Protein 7V8P (pdb70)

CATH classification: 1.10.10.2250

Secondary structure (DSSP, 8-state):
--HHHHHHHHSTTHHHHHHHHHTT--B-TTSHHHHHHHHHTHHHHHHHHHTTTEEEEE-TTS-EEEEE-TT-SS-EEE--HHHHHHHHHHHHHHHSTTHHHHTTEEEHHHHHHHHHHHS-HHHHHTT---HHHHHHHHHHHHHHHHHTTSEEESSSSTTEEEEPGGGGGG-----TT--HHHHHHHHT--EEE--

Solvent-accessible surface area: 10863 Å² total; per-residue (Å²): 161,64,131,85,10,41,100,0,49,82,45,125,54,22,80,73,2,16,67,24,1,58,50,1,33,3,0,4,97,84,29,121,99,30,14,43,9,1,92,95,17,38,114,64,0,70,125,22,1,56,177,56,54,1,74,9,43,112,10,137,70,18,2,0,17,3,95,5,142,84,85,26,117,15,88,120,53,96,14,58,94,12,2,32,14,0,0,33,0,0,0,28,4,21,39,26,108,125,62,145,92,35,110,0,65,12,49,27,95,76,0,15,77,51,2,89,101,19,5,53,138,77,101,2,65,146,42,15,184,56,149,141,126,10,49,91,92,1,86,48,1,0,55,90,0,76,129,10,2,0,1,86,46,62,50,199,86,10,33,112,0,61,5,3,21,0,0,57,69,6,30,38,148,66,210,101,79,88,76,43,77,80,30,2,80,179,72,3,169,102,3,25,21,12,134

Foldseek 3Di:
DDDVLVVLVPDPVCVVLVVLQLQQAKAFCVNVVSLVSCVVCVVPVQVVLVVQQWGFDQDPRRITHIHHDPNGNQDEAEDDPVLLLLLLVLVLLCLDPCCVVVVQKDFLVVSLVCSVVLADPVVVCVVDPHSVVVSVVSQVSLVVCVSNHQWADPPPGRGMIGGGPVSCVSFDDDDDPDRSNVVSSVSSCVHYDHD

Organism: Shigella flexneri (NCBI:txid623)

B-factor: mean 68.37, std 19.08, range [30.14, 133.8]

InterPro domains:
  IPR007385 Prokaryotic chromosome segregation/condensation protein MukE [MF_01802] (1-225)
  IPR007385 Prokaryotic chromosome segregation/condensation protein MukE [NF003602] (1-207)
  IPR007385 Prokaryotic chromosome segregation/condensation protein MukE [PF04288] (1-223)
  IPR042037 MukE, C-terminal domain [G3DSA:1.10.10.2260] (79-186)
  IPR042038 MukE, N-terminal domain [G3DSA:1.10.10.2250] (1-73)

Sequence (195 aa):
MPVKLAQALANPLFPALDSALRSGRHIGLDELDNHAFLMDFQEYLEEFYARYNVELIRAPEGFFYLRPRSTTLIPRSVLSELDMMVGKILCYLYLSPERLANEGIFTQQELYDELLTLADEAKLLKLVNDRQKLQEKVRSSLNRLRRLGMVWFMGHDSSKFRITESVFRFGADVRAGDDPREAQRRLIREESQPD

Radius of gyration: 17.61 Å; Cα contacts (8 Å, |Δi|>4): 282; chains: 1; bounding box: 34×56×39 Å

Nearest PDB structures (foldseek):
  7v8p-assembly1_A-2  TM=1.002E+00  e=4.767E-37  Shigella flexneri
  3euh-assembly1_D  TM=9.884E-01  e=1.074E-29  Escherichia coli
  3rpu-assembly1_H  TM=9.684E-01  e=7.709E-29  Escherichia coli K-12
  3rpu-assembly2_Z-2  TM=9.636E-01  e=2.760E-28  Escherichia coli K-12
  7nz3-assembly1_E1  TM=8.747E-01  e=1.101E-24  Photorhabdus thracensis

Structure (mmCIF, N/CA/C/O backbone):
data_7V8P
#
_entry.id   7V8P
#
_cell.length_a   65.560
_cell.length_b   64.360
_cell.length_c   62.250
_cell.angle_alpha   90.000
_cell.angle_beta   116.650
_cell.angle_gamma   90.000
#
_symmetry.space_group_name_H-M   'C 1 2 1'
#
loop_
_entity.id
_entity.type
_entity.pdbx_description
1 polymer 'Chromosome partition protein MukE'
2 water water
#
loop_
_atom_site.group_PDB
_atom_site.id
_atom_site.type_symbol
_atom_site.label_atom_id
_atom_site.label_alt_id
_atom_site.label_comp_id
_atom_site.label_asym_id
_atom_site.label_entity_id
_atom_site.label_seq_id
_atom_site.pdbx_PDB_ins_code
_atom_site.Cartn_x
_atom_site.Cartn_y
_atom_site.Cartn_z
_atom_site.occupancy
_atom_site.B_iso_or_equiv
_atom_site.auth_seq_id
_atom_site.auth_comp_id
_atom_site.auth_asym_id
_atom_site.auth_atom_id
_atom_site.pdbx_PDB_model_num
ATOM 1 N N . MET A 1 1 ? -6.379 7.711 -0.054 1.00 92.71 1 MET A N 1
ATOM 2 C CA . MET A 1 1 ? -5.865 8.287 -1.291 1.00 99.00 1 MET A CA 1
ATOM 3 C C . MET A 1 1 ? -5.368 7.192 -2.236 1.00 102.83 1 MET A C 1
ATOM 4 O O . MET A 1 1 ? -4.943 6.126 -1.790 1.00 109.67 1 MET A O 1
ATOM 9 N N . PRO A 1 2 ? -5.444 7.447 -3.539 1.00 106.57 2 PRO A N 1
ATOM 10 C CA . PRO A 1 2 ? -4.987 6.457 -4.519 1.00 104.87 2 PRO A CA 1
ATOM 11 C C . PRO A 1 2 ? -3.469 6.356 -4.576 1.00 98.65 2 PRO A C 1
ATOM 12 O O . PRO A 1 2 ? -2.734 7.227 -4.109 1.00 91.86 2 PRO A O 1
ATOM 16 N N . VAL A 1 3 ? -3.010 5.263 -5.191 1.00 97.31 3 VAL A N 1
ATOM 17 C CA . VAL A 1 3 ? -1.589 4.924 -5.168 1.00 97.94 3 VAL A CA 1
ATOM 18 C C . VAL A 1 3 ? -0.772 5.917 -5.987 1.00 105.93 3 VAL A C 1
ATOM 19 O O . VAL A 1 3 ? 0.303 6.352 -5.560 1.00 102.23 3 VAL A O 1
ATOM 23 N N . LYS A 1 4 ? -1.253 6.289 -7.172 1.00 91.55 4 LYS A N 1
ATOM 24 C CA . LYS A 1 4 ? -0.468 7.168 -8.026 1.00 95.63 4 LYS A CA 1
ATOM 25 C C . LYS A 1 4 ? -0.696 8.644 -7.728 1.00 95.98 4 LYS A C 1
ATOM 26 O O . LYS A 1 4 ? 0.099 9.482 -8.173 1.00 103.29 4 LYS A O 1
ATOM 32 N N . LEU A 1 5 ? -1.752 8.990 -6.985 1.00 95.82 5 LEU A N 1
ATOM 33 C CA . LEU A 1 5 ? -1.743 10.285 -6.318 1.00 91.90 5 LEU A CA 1
ATOM 34 C C . LEU A 1 5 ? -0.587 10.360 -5.336 1.00 88.24 5 LEU A C 1
ATOM 35 O O . LEU A 1 5 ? 0.015 11.423 -5.166 1.00 84.58 5 LEU A O 1
ATOM 40 N N . ALA A 1 6 ? -0.248 9.234 -4.700 1.00 92.29 6 ALA A N 1
ATOM 41 C CA . ALA A 1 6 ? 0.928 9.196 -3.838 1.00 89.42 6 ALA A CA 1
ATOM 42 C C . ALA A 1 6 ? 2.212 9.256 -4.656 1.00 91.52 6 ALA A C 1
ATOM 43 O O . ALA A 1 6 ? 3.201 9.856 -4.220 1.00 90.67 6 ALA A O 1
ATOM 45 N N . GLN A 1 7 ? 2.220 8.647 -5.848 1.00 89.81 7 GLN A N 1
ATOM 46 C CA . GLN A 1 7 ? 3.400 8.736 -6.703 1.00 87.57 7 GLN A CA 1
ATOM 47 C C . GLN A 1 7 ? 3.637 10.164 -7.173 1.00 82.60 7 GLN A C 1
ATOM 48 O O . GLN A 1 7 ? 4.788 10.562 -7.390 1.00 90.37 7 GLN A O 1
ATOM 54 N N . ALA A 1 8 ? 2.568 10.947 -7.334 1.00 84.46 8 ALA A N 1
ATOM 55 C CA . ALA A 1 8 ? 2.727 12.349 -7.704 1.00 81.28 8 ALA A CA 1
ATOM 56 C C . ALA A 1 8 ? 3.284 13.161 -6.541 1.00 72.76 8 ALA A C 1
ATOM 57 O O . ALA A 1 8 ? 4.257 13.906 -6.702 1.00 73.68 8 ALA A O 1
ATOM 59 N N . LEU A 1 9 ? 2.679 13.028 -5.356 1.00 78.10 9 LEU A N 1
ATOM 60 C CA . LEU A 1 9 ? 3.159 13.776 -4.198 1.00 71.06 9 LEU A CA 1
ATOM 61 C C . LEU A 1 9 ? 4.571 13.361 -3.803 1.00 84.11 9 LEU A C 1
ATOM 62 O O . LEU A 1 9 ? 5.303 14.154 -3.201 1.00 78.38 9 LEU A O 1
ATOM 67 N N . ALA A 1 10 ? 4.970 12.129 -4.126 1.00 87.27 10 ALA A N 1
ATOM 68 C CA . ALA A 1 10 ? 6.323 11.674 -3.831 1.00 81.47 10 ALA A CA 1
ATOM 69 C C . ALA A 1 10 ? 7.347 12.186 -4.835 1.00 79.46 10 ALA A C 1
ATOM 70 O O . ALA A 1 10 ? 8.548 12.157 -4.542 1.00 83.80 10 ALA A O 1
ATOM 72 N N . ASN A 1 11 ? 6.902 12.653 -5.996 1.00 70.94 11 ASN A N 1
ATOM 73 C CA . ASN A 1 11 ? 7.819 13.113 -7.029 1.00 72.28 11 ASN A CA 1
ATOM 74 C C . ASN A 1 11 ? 8.580 14.343 -6.544 1.00 72.11 11 ASN A C 1
ATOM 75 O O . ASN A 1 11 ? 7.972 15.254 -5.966 1.00 89.02 11 ASN A O 1
ATOM 80 N N . PRO A 1 12 ? 9.899 14.413 -6.758 1.00 80.75 12 PRO A N 1
ATOM 81 C CA . PRO A 1 12 ? 10.655 15.608 -6.341 1.00 73.90 12 PRO A CA 1
ATOM 82 C C . PRO A 1 12 ? 10.170 16.902 -6.976 1.00 70.43 12 PRO A C 1
ATOM 83 O O . PRO A 1 12 ? 10.564 17.979 -6.511 1.00 78.24 12 PRO A O 1
ATOM 87 N N . LEU A 1 13 ? 9.335 16.835 -8.014 1.00 66.95 13 LEU A N 1
ATOM 88 C CA . LEU A 1 13 ? 8.807 18.036 -8.647 1.00 59.33 13 LEU A CA 1
ATOM 89 C C . LEU A 1 13 ? 7.630 18.637 -7.892 1.00 52.70 13 LEU A C 1
ATOM 90 O O . LEU A 1 13 ? 7.385 19.842 -8.018 1.00 53.35 13 LEU A O 1
ATOM 95 N N . PHE A 1 14 ? 6.904 17.835 -7.112 1.00 65.32 14 PHE A N 1
ATOM 96 C CA . PHE A 1 14 ? 5.617 18.287 -6.586 1.00 66.21 14 PHE A CA 1
ATOM 97 C C . PHE A 1 14 ? 5.723 19.473 -5.636 1.00 60.30 14 PHE A C 1
ATOM 98 O O . PHE A 1 14 ? 5.006 20.465 -5.857 1.00 55.38 14 PHE A O 1
ATOM 106 N N . PRO A 1 15 ? 6.551 19.455 -4.579 1.00 57.49 15 PRO A N 1
ATOM 107 C CA . PRO A 1 15 ? 6.528 20.590 -3.636 1.00 55.74 15 PRO A CA 1
ATOM 108 C C . PRO A 1 15 ? 6.789 21.934 -4.294 1.00 61.74 15 PRO A C 1
ATOM 109 O O . PRO A 1 15 ? 6.152 22.930 -3.930 1.00 53.26 15 PRO A O 1
ATOM 113 N N . ALA A 1 16 ? 7.702 21.990 -5.266 1.00 78.68 16 ALA A N 1
ATOM 114 C CA . ALA A 1 16 ? 7.931 23.239 -5.983 1.00 54.05 16 ALA A CA 1
ATOM 115 C C . ALA A 1 16 ? 6.743 23.591 -6.869 1.00 45.27 16 ALA A C 1
ATOM 116 O O . ALA A 1 16 ? 6.341 24.758 -6.946 1.00 68.86 16 ALA A O 1
ATOM 118 N N . LEU A 1 17 ? 6.166 22.595 -7.542 1.00 51.55 17 LEU A N 1
ATOM 119 C CA . LEU A 1 17 ? 5.034 22.859 -8.423 1.00 51.47 17 LEU A CA 1
ATOM 120 C C . LEU A 1 17 ? 3.757 23.101 -7.628 1.00 53.62 17 LEU A C 1
ATOM 121 O O . LEU A 1 17 ? 2.937 23.947 -8.004 1.00 66.60 17 LEU A O 1
ATOM 126 N N . ASP A 1 18 ? 3.570 22.365 -6.530 1.00 61.19 18 ASP A N 1
ATOM 127 C CA . ASP A 1 18 ? 2.394 22.577 -5.692 1.00 60.46 18 ASP A CA 1
ATOM 128 C C . ASP A 1 18 ? 2.372 23.989 -5.123 1.00 52.57 18 ASP A C 1
ATOM 129 O O . ASP A 1 18 ? 1.323 24.645 -5.107 1.00 59.31 18 ASP A O 1
ATOM 134 N N . SER A 1 19 ? 3.524 24.477 -4.657 1.00 51.58 19 SER A N 1
ATOM 135 C CA . SER A 1 19 ? 3.597 25.837 -4.136 1.00 40.77 19 SER A CA 1
ATOM 136 C C . SER A 1 19 ? 3.333 26.857 -5.236 1.00 50.37 19 SER A C 1
ATOM 137 O O . SER A 1 19 ? 2.573 27.812 -5.044 1.00 57.23 19 SER A O 1
ATOM 140 N N . ALA A 1 20 ? 3.961 26.669 -6.400 1.00 56.93 20 ALA A N 1
ATOM 141 C CA . ALA A 1 20 ? 3.733 27.575 -7.522 1.00 47.33 20 ALA A CA 1
ATOM 142 C C . ALA A 1 20 ? 2.258 27.623 -7.897 1.00 48.10 20 ALA A C 1
ATOM 143 O O . ALA A 1 20 ? 1.704 28.705 -8.126 1.00 54.79 20 ALA A O 1
ATOM 145 N N . LEU A 1 21 ? 1.604 26.460 -7.954 1.00 42.07 21 LEU A N 1
ATOM 146 C CA . LEU A 1 21 ? 0.176 26.416 -8.250 1.00 36.32 21 LEU A CA 1
ATOM 147 C C . LEU A 1 21 ? -0.626 27.198 -7.216 1.00 53.08 21 LEU A C 1
ATOM 148 O O . LEU A 1 21 ? -1.489 28.010 -7.568 1.00 51.69 21 LEU A O 1
ATOM 153 N N . ARG A 1 22 ? -0.350 26.965 -5.929 1.00 48.45 22 ARG A N 1
ATOM 154 C CA . ARG A 1 22 ? -1.128 27.609 -4.874 1.00 53.98 22 ARG A CA 1
ATOM 155 C C . ARG A 1 22 ? -0.935 29.119 -4.867 1.00 46.00 22 ARG A C 1
ATOM 156 O O . ARG A 1 22 ? -1.811 29.853 -4.396 1.00 48.59 22 ARG A O 1
ATOM 164 N N . SER A 1 23 ? 0.197 29.602 -5.375 1.00 46.49 23 SER A N 1
ATOM 165 C CA . SER A 1 23 ? 0.41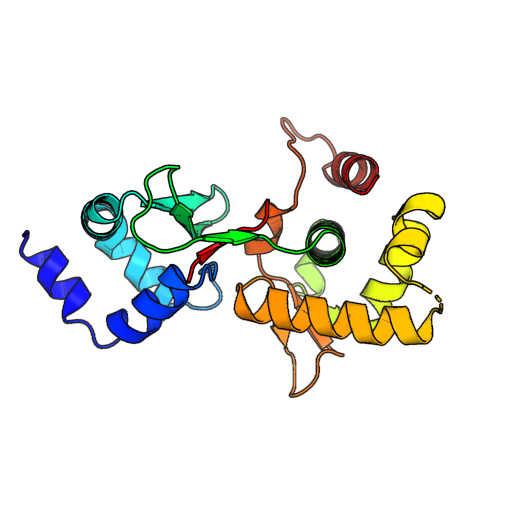8 31.035 -5.511 1.00 41.68 23 SER A CA 1
ATOM 166 C C . SER A 1 23 ? -0.276 31.622 -6.732 1.00 47.76 23 SER A C 1
ATOM 167 O O . SER A 1 23 ? -0.216 32.840 -6.932 1.00 42.46 23 SER A O 1
ATOM 170 N N . GLY A 1 24 ? -0.927 30.793 -7.549 1.00 51.99 24 GLY A N 1
ATOM 171 C CA . GLY A 1 24 ? -1.648 31.258 -8.714 1.00 46.19 24 GLY A CA 1
ATOM 172 C C . GLY A 1 24 ? -0.892 31.169 -10.021 1.00 45.26 24 GLY A C 1
ATOM 173 O O . GLY A 1 24 ? -1.419 31.612 -11.049 1.00 47.58 24 GLY A O 1
ATOM 174 N N . ARG A 1 25 ? 0.315 30.608 -10.019 1.00 43.46 25 ARG A N 1
ATOM 175 C CA . ARG A 1 25 ? 1.113 30.547 -11.235 1.00 45.56 25 ARG A CA 1
ATOM 176 C C . ARG A 1 25 ? 0.465 29.626 -12.262 1.00 52.73 25 ARG A C 1
ATOM 177 O O . ARG A 1 25 ? -0.068 28.565 -11.925 1.00 48.68 25 ARG A O 1
ATOM 185 N N . HIS A 1 26 ? 0.517 30.042 -13.524 1.00 62.32 26 HIS A N 1
ATOM 186 C CA . HIS A 1 26 ? -0.022 29.270 -14.634 1.00 52.70 26 HIS A CA 1
ATOM 187 C C . HIS A 1 26 ? 1.098 28.467 -15.281 1.00 46.82 26 HIS A C 1
ATOM 188 O O . HIS A 1 26 ? 2.119 29.032 -15.686 1.00 49.84 26 HIS A O 1
ATOM 195 N N . ILE A 1 27 ? 0.902 27.156 -15.372 1.00 46.94 27 ILE A N 1
ATOM 196 C CA . ILE A 1 27 ? 1.934 26.229 -15.823 1.00 54.77 27 ILE A CA 1
ATOM 197 C C . ILE A 1 27 ? 1.695 25.966 -17.304 1.00 54.10 27 ILE A C 1
ATOM 198 O O . ILE A 1 27 ? 0.795 25.210 -17.681 1.00 54.04 27 ILE A O 1
ATOM 203 N N . GLY A 1 28 ? 2.511 26.587 -18.151 1.00 57.18 28 GLY A N 1
ATOM 204 C CA . GLY A 1 28 ? 2.417 26.406 -19.582 1.00 51.46 28 GLY A CA 1
ATOM 205 C C . GLY A 1 28 ? 3.364 25.336 -20.089 1.00 46.51 28 GLY A C 1
ATOM 206 O O . GLY A 1 28 ? 3.959 24.569 -19.331 1.00 57.94 28 GLY A O 1
ATOM 207 N N . LEU A 1 29 ? 3.506 25.305 -21.414 1.00 57.44 29 LEU A N 1
ATOM 208 C CA . LEU A 1 29 ? 4.321 24.276 -22.048 1.00 64.01 29 LEU A CA 1
ATOM 209 C C . LEU A 1 29 ? 5.805 24.483 -21.781 1.00 53.67 29 LEU A C 1
ATOM 210 O O . LEU A 1 29 ? 6.566 23.509 -21.749 1.00 56.98 29 LEU A O 1
ATOM 215 N N . ASP A 1 30 ? 6.231 25.733 -21.572 1.00 51.67 30 ASP A N 1
ATOM 216 C CA . ASP A 1 30 ? 7.652 26.036 -21.431 1.00 59.13 30 ASP A CA 1
ATOM 217 C C . ASP A 1 30 ? 8.278 25.379 -20.205 1.00 57.21 30 ASP A C 1
ATOM 218 O O . ASP A 1 30 ? 9.504 25.225 -20.159 1.00 62.21 30 ASP A O 1
ATOM 223 N N . GLU A 1 31 ? 7.474 24.999 -19.212 1.00 52.59 31 GLU A N 1
ATOM 224 C CA . GLU A 1 31 ? 7.945 24.216 -18.068 1.00 62.64 31 GLU A CA 1
ATOM 225 C C . GLU A 1 31 ? 7.591 22.759 -18.337 1.00 63.85 31 GLU A C 1
ATOM 226 O O . GLU A 1 31 ? 6.602 22.229 -17.833 1.00 68.85 31 GLU A O 1
ATOM 232 N N . LEU A 1 32 ? 8.438 22.103 -19.133 1.00 66.33 32 LEU A N 1
ATOM 233 C CA . LEU A 1 32 ? 8.075 20.814 -19.713 1.00 70.16 32 LEU A CA 1
ATOM 234 C C . LEU A 1 32 ? 7.936 19.737 -18.640 1.00 65.64 32 LEU A C 1
ATOM 235 O O . LEU A 1 32 ? 6.946 18.995 -18.616 1.00 72.55 32 LEU A O 1
ATOM 240 N N . ASP A 1 33 ? 8.884 19.679 -17.703 1.00 70.07 33 ASP A N 1
ATOM 241 C CA . ASP A 1 33 ? 8.789 18.710 -16.615 1.00 71.26 33 ASP A CA 1
ATOM 242 C C . ASP A 1 33 ? 7.507 18.915 -15.817 1.00 65.64 33 ASP A C 1
ATOM 243 O O . ASP A 1 33 ? 6.695 17.994 -15.670 1.00 66.95 33 ASP A O 1
ATOM 248 N N . ASN A 1 34 ? 7.293 20.138 -15.330 1.00 60.02 34 ASN A N 1
ATOM 249 C CA . ASN A 1 34 ? 6.085 20.436 -14.570 1.00 65.09 34 ASN A CA 1
ATOM 250 C C . ASN A 1 34 ? 4.833 20.233 -15.414 1.00 68.35 34 ASN A C 1
ATOM 251 O O . ASN A 1 34 ? 3.814 19.740 -14.915 1.00 62.41 34 ASN A O 1
ATOM 256 N N . HIS A 1 35 ? 4.889 20.604 -16.695 1.00 70.55 35 HIS A N 1
ATOM 257 C CA . HIS A 1 35 ? 3.727 20.435 -17.562 1.00 60.98 35 HIS A CA 1
ATOM 258 C C . HIS A 1 35 ? 3.445 18.960 -17.817 1.00 65.25 35 HIS A C 1
ATOM 259 O O . HIS A 1 35 ? 2.310 18.498 -17.652 1.00 65.23 35 HIS A O 1
ATOM 266 N N . ALA A 1 36 ? 4.468 18.202 -18.219 1.00 72.10 36 ALA A N 1
ATOM 267 C CA . ALA A 1 36 ? 4.288 16.766 -18.406 1.00 77.27 36 ALA A CA 1
ATOM 268 C C . ALA A 1 36 ? 3.914 16.077 -17.101 1.00 73.19 36 ALA A C 1
ATOM 269 O O . ALA A 1 36 ? 3.217 15.055 -17.117 1.00 61.73 36 ALA A O 1
ATOM 271 N N . PHE A 1 37 ? 4.366 16.614 -15.965 1.00 69.07 37 PHE A N 1
ATOM 272 C CA . PHE A 1 37 ? 3.970 16.060 -14.675 1.00 64.27 37 PHE A CA 1
ATOM 273 C C . PHE A 1 37 ? 2.466 16.178 -14.471 1.00 62.13 37 PHE A C 1
ATOM 274 O O . PHE A 1 37 ? 1.791 15.196 -14.145 1.00 66.89 37 PHE A O 1
ATOM 282 N N . LEU A 1 38 ? 1.922 17.379 -14.674 1.00 61.19 38 LEU A N 1
ATOM 283 C CA . LEU A 1 38 ? 0.490 17.589 -14.514 1.00 71.28 38 LEU A CA 1
ATOM 284 C C . LEU A 1 38 ? -0.323 16.879 -15.588 1.00 71.20 38 LEU A C 1
ATOM 285 O O . LEU A 1 38 ? -1.526 16.664 -15.395 1.00 71.66 38 LEU A O 1
ATOM 290 N N . MET A 1 39 ? 0.301 16.518 -16.715 1.00 75.75 39 MET A N 1
ATOM 291 C CA . MET A 1 39 ? -0.416 15.798 -17.761 1.00 71.33 39 MET A CA 1
ATOM 292 C C . MET A 1 39 ? -0.689 14.355 -17.358 1.00 66.76 39 MET A C 1
ATOM 293 O O . MET A 1 39 ? -1.808 13.861 -17.526 1.00 82.14 39 MET A O 1
ATOM 298 N N . ASP A 1 40 ? 0.321 13.662 -16.826 1.00 65.65 40 ASP A N 1
ATOM 299 C CA . ASP A 1 40 ? 0.175 12.250 -16.493 1.00 74.17 40 ASP A CA 1
ATOM 300 C C . ASP A 1 40 ? -0.624 12.015 -15.218 1.00 87.72 40 ASP A C 1
ATOM 301 O O . ASP A 1 40 ? -1.150 10.912 -15.027 1.00 97.85 40 ASP A O 1
ATOM 306 N N . PHE A 1 41 ? -0.723 13.014 -14.341 1.00 87.40 41 PHE A N 1
ATOM 307 C CA . PHE A 1 41 ? -1.448 12.879 -13.083 1.00 79.20 41 PHE A CA 1
ATOM 308 C C . PHE A 1 41 ? -2.653 13.806 -12.999 1.00 78.92 41 PHE A C 1
ATOM 309 O O . PHE A 1 41 ? -3.196 13.994 -11.904 1.00 96.90 41 PHE A O 1
ATOM 317 N N . GLN A 1 42 ? -3.087 14.382 -14.125 1.00 95.45 42 GLN A N 1
ATOM 318 C CA . GLN A 1 42 ? -4.156 15.378 -14.109 1.00 86.80 42 GLN A CA 1
ATOM 319 C C . GLN A 1 42 ? -5.409 14.851 -13.425 1.00 79.98 42 GLN A C 1
ATOM 320 O O . GLN A 1 42 ? -6.072 15.579 -12.677 1.00 87.81 42 GLN A O 1
ATOM 326 N N . GLU A 1 43 ? -5.744 13.583 -13.665 1.00 71.89 43 GLU A N 1
ATOM 327 C CA . GLU A 1 43 ? -6.930 12.996 -13.053 1.00 75.02 43 GLU A CA 1
ATOM 328 C C . GLU A 1 43 ? -6.810 12.935 -11.536 1.00 76.36 43 GLU A C 1
ATOM 329 O O . GLU A 1 43 ? -7.810 13.103 -10.828 1.00 76.59 43 GLU A O 1
ATOM 335 N N . TYR A 1 44 ? -5.603 12.707 -11.021 1.00 76.04 44 TYR A N 1
ATOM 336 C CA . TYR A 1 44 ? -5.404 12.532 -9.588 1.00 76.06 44 TYR A CA 1
ATOM 337 C C . TYR A 1 44 ? -5.162 13.850 -8.865 1.00 76.75 44 TYR A C 1
ATOM 338 O O . TYR A 1 44 ? -5.599 14.017 -7.722 1.00 87.10 44 TYR A O 1
ATOM 347 N N . LEU A 1 45 ? -4.472 14.792 -9.508 1.00 67.64 45 LEU A N 1
ATOM 348 C CA . LEU A 1 45 ? -4.247 16.088 -8.879 1.00 62.01 45 LEU A CA 1
ATOM 349 C C . LEU A 1 45 ? -5.516 16.927 -8.865 1.00 62.80 45 LEU A C 1
ATOM 350 O O . LEU A 1 45 ? -5.657 17.820 -8.023 1.00 70.58 45 LEU A O 1
ATOM 355 N N . GLU A 1 46 ? -6.444 16.660 -9.785 1.00 69.34 46 GLU A N 1
ATOM 356 C CA . GLU A 1 46 ? -7.751 17.305 -9.726 1.00 70.98 46 GLU A CA 1
ATOM 357 C C . GLU A 1 46 ? -8.472 16.941 -8.437 1.00 70.04 46 GLU A C 1
ATOM 358 O O . GLU A 1 46 ? -8.973 17.815 -7.721 1.00 74.93 46 GLU A O 1
ATOM 364 N N . GLU A 1 47 ? -8.527 15.644 -8.123 1.00 80.94 47 GLU A N 1
ATOM 365 C CA . GLU A 1 47 ? -9.167 15.197 -6.890 1.00 70.75 47 GLU A CA 1
ATOM 366 C C . GLU A 1 47 ? -8.461 15.761 -5.665 1.00 77.25 47 GLU A C 1
ATOM 367 O O . GLU A 1 47 ? -9.112 16.168 -4.695 1.00 72.03 47 GLU A O 1
ATOM 373 N N . PHE A 1 48 ? -7.127 15.787 -5.692 1.00 80.23 48 PHE A N 1
ATOM 374 C CA . PHE A 1 48 ? -6.366 16.300 -4.557 1.00 76.80 48 PHE A CA 1
ATOM 375 C C . PHE A 1 48 ? -6.685 17.767 -4.302 1.00 75.64 48 PHE A C 1
ATOM 376 O O . PHE A 1 48 ? -7.052 18.150 -3.186 1.00 73.98 48 PHE A O 1
ATOM 384 N N . TYR A 1 49 ? -6.564 18.602 -5.335 1.00 78.72 49 TYR A N 1
ATOM 385 C CA . TYR A 1 49 ? -6.816 20.027 -5.172 1.00 72.29 49 TYR A CA 1
ATOM 386 C C . TYR A 1 49 ? -8.294 20.342 -4.986 1.00 77.61 49 TYR A C 1
ATOM 387 O O . TYR A 1 49 ? -8.621 21.399 -4.437 1.00 90.77 49 TYR A O 1
ATOM 396 N N . ALA A 1 50 ? -9.191 19.454 -5.424 1.00 70.31 50 ALA A N 1
ATOM 397 C CA . ALA A 1 50 ? -10.613 19.657 -5.173 1.00 76.89 50 ALA A CA 1
ATOM 398 C C . ALA A 1 50 ? -10.935 19.648 -3.687 1.00 70.51 50 ALA A C 1
ATOM 399 O O . ALA A 1 50 ? -11.971 20.190 -3.284 1.00 68.54 50 ALA A O 1
ATOM 401 N N . ARG A 1 51 ? -10.073 19.042 -2.867 1.00 62.49 51 ARG A N 1
ATOM 402 C CA . ARG A 1 51 ? -10.259 19.007 -1.423 1.00 65.77 51 ARG A CA 1
ATOM 403 C C . ARG A 1 51 ? -9.922 20.333 -0.755 1.00 74.14 51 ARG A C 1
ATOM 404 O O . ARG A 1 51 ? -10.197 20.490 0.440 1.00 79.55 51 ARG A O 1
ATOM 412 N N . TYR A 1 52 ? -9.327 21.274 -1.488 1.00 71.89 52 TYR A N 1
ATOM 413 C CA . TYR A 1 52 ? -9.123 22.641 -1.028 1.00 61.28 52 TYR A CA 1
ATOM 414 C C . TYR A 1 52 ? -10.174 23.592 -1.581 1.00 65.57 52 TYR A C 1
ATOM 415 O O . TYR A 1 52 ? -10.002 24.812 -1.489 1.00 52.12 52 TYR A O 1
ATOM 424 N N . ASN A 1 53 ? -11.247 23.056 -2.166 1.00 67.70 53 ASN A N 1
ATOM 425 C CA . ASN A 1 53 ? -12.292 23.849 -2.816 1.00 68.44 53 ASN A CA 1
ATOM 426 C C . ASN A 1 53 ? -11.721 24.761 -3.896 1.00 67.63 53 ASN A C 1
ATOM 427 O O . ASN A 1 53 ? -12.224 25.863 -4.129 1.00 73.01 53 ASN A O 1
ATOM 432 N N . VAL A 1 54 ? -10.654 24.309 -4.551 1.00 66.83 54 VAL A N 1
ATOM 433 C CA . VAL A 1 54 ? -10.134 24.943 -5.752 1.00 63.46 54 VAL A CA 1
ATOM 434 C C . VAL A 1 54 ? -10.177 23.912 -6.871 1.00 64.41 54 VAL A C 1
ATOM 435 O O . VAL A 1 54 ? -10.213 22.701 -6.634 1.00 61.88 54 VAL A O 1
ATOM 439 N N . GLU A 1 55 ? -10.188 24.406 -8.103 1.00 62.98 55 GLU A N 1
ATOM 440 C CA . GLU A 1 55 ? -10.290 23.560 -9.284 1.00 59.43 55 GLU A CA 1
ATOM 441 C C . GLU A 1 55 ? -9.003 23.667 -10.088 1.00 54.54 55 GLU A C 1
ATOM 442 O O . GLU A 1 55 ? -8.633 24.761 -10.529 1.00 53.14 55 GLU A O 1
ATOM 448 N N . LEU A 1 56 ? -8.320 22.540 -10.266 1.00 50.71 56 LEU A N 1
ATOM 449 C CA . LEU A 1 56 ? -7.198 22.483 -11.194 1.00 61.06 56 LEU A CA 1
ATOM 450 C C . LEU A 1 56 ? -7.747 22.518 -12.613 1.00 59.54 56 LEU A C 1
ATOM 451 O O . LEU A 1 56 ? -8.327 21.535 -13.086 1.00 57.57 56 LEU A O 1
ATOM 456 N N . ILE A 1 57 ? -7.580 23.650 -13.289 1.00 55.65 57 ILE A N 1
ATOM 457 C CA . ILE A 1 57 ? -8.173 23.886 -14.600 1.00 63.33 57 ILE A CA 1
ATOM 458 C C . ILE A 1 57 ? -7.079 23.821 -15.654 1.00 51.81 57 ILE A C 1
ATOM 459 O O . ILE A 1 57 ? -6.024 24.449 -15.505 1.00 51.12 57 ILE A O 1
ATOM 464 N N . ARG A 1 58 ? -7.329 23.055 -16.713 1.00 63.56 58 ARG A N 1
ATOM 465 C CA . ARG A 1 58 ? -6.490 23.044 -17.906 1.00 63.28 58 ARG A CA 1
ATOM 466 C C . ARG A 1 58 ? -7.248 23.782 -19.002 1.00 63.60 58 ARG A C 1
ATOM 467 O O . ARG A 1 58 ? -8.276 23.297 -19.488 1.00 62.02 58 ARG A O 1
ATOM 475 N N . ALA A 1 59 ? -6.750 24.955 -19.376 1.00 64.03 59 ALA A N 1
ATOM 476 C CA . ALA A 1 59 ? -7.401 25.752 -20.396 1.00 69.56 59 ALA A CA 1
ATOM 477 C C . ALA A 1 59 ? -7.270 25.078 -21.760 1.00 68.28 59 ALA A C 1
ATOM 478 O O . ALA A 1 59 ? -6.389 24.238 -21.964 1.00 68.70 59 ALA A O 1
ATOM 480 N N . PRO A 1 60 ? -8.140 25.427 -22.714 1.00 68.82 60 PRO A N 1
ATOM 481 C CA . PRO A 1 60 ? -8.060 24.804 -24.047 1.00 64.99 60 PRO A CA 1
ATOM 482 C C . PRO A 1 60 ? -6.743 25.043 -24.771 1.00 64.04 60 PRO A C 1
ATOM 483 O O . PRO A 1 60 ? -6.521 24.425 -25.820 1.0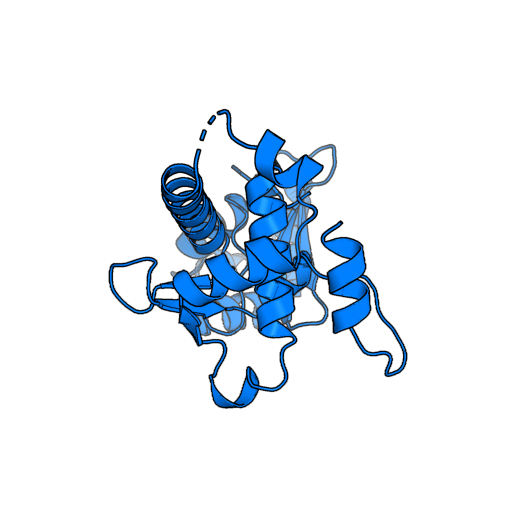0 62.28 60 PRO A O 1
ATOM 487 N N . GLU A 1 61 ? -5.870 25.909 -24.258 1.00 53.95 61 GLU A N 1
ATOM 488 C CA . GLU A 1 61 ? -4.576 26.166 -24.875 1.00 61.39 61 GLU A CA 1
ATOM 489 C C . GLU A 1 61 ? -3.434 25.436 -24.178 1.00 71.84 61 GLU A C 1
ATOM 490 O O . GLU A 1 61 ? -2.267 25.751 -24.428 1.00 69.42 61 GLU A O 1
ATOM 496 N N . GLY A 1 62 ? -3.742 24.476 -23.307 1.00 69.12 62 GLY A N 1
ATOM 497 C CA . GLY A 1 62 ? -2.761 23.561 -22.773 1.00 60.15 62 GLY A CA 1
ATOM 498 C C . GLY A 1 62 ? -2.213 23.915 -21.406 1.00 63.42 62 GLY A C 1
ATOM 499 O O . GLY A 1 62 ? -1.602 23.053 -20.763 1.00 58.92 62 GLY A O 1
ATOM 500 N N . PHE A 1 63 ? -2.409 25.145 -20.937 1.00 60.77 63 PHE A N 1
ATOM 501 C CA . PHE A 1 63 ? -1.801 25.561 -19.682 1.00 61.68 63 PHE A CA 1
ATOM 502 C C . PHE A 1 63 ? -2.713 25.260 -18.496 1.00 62.08 63 PHE A C 1
ATOM 503 O O . PHE A 1 63 ? -3.941 25.243 -18.614 1.00 67.99 63 PHE A O 1
ATOM 511 N N . PHE A 1 64 ? -2.087 25.015 -17.347 1.00 60.78 64 PHE A N 1
ATOM 512 C CA . PHE A 1 64 ? -2.763 24.660 -16.109 1.00 58.74 64 PHE A CA 1
ATOM 513 C C . PHE A 1 64 ? -2.758 25.835 -15.140 1.00 43.86 64 PHE A C 1
ATOM 514 O O . PHE A 1 64 ? -1.900 26.720 -15.205 1.00 44.94 64 PHE A O 1
ATOM 522 N N . TYR A 1 65 ? -3.722 25.819 -14.221 1.00 49.60 65 TYR A N 1
ATOM 523 C CA . TYR A 1 65 ? -3.755 26.757 -13.105 1.00 49.96 65 TYR A CA 1
ATOM 524 C C . TYR A 1 65 ? -4.810 26.295 -12.112 1.00 44.21 65 TYR A C 1
ATOM 525 O O . TYR A 1 65 ? -5.686 25.490 -12.440 1.00 52.82 65 TYR A O 1
ATOM 534 N N . LEU A 1 66 ? -4.709 26.814 -10.891 1.00 48.45 66 LEU A N 1
ATOM 535 C CA . LEU A 1 66 ? -5.732 26.611 -9.876 1.00 45.62 66 LEU A CA 1
ATOM 536 C C . LEU A 1 66 ? -6.712 27.774 -9.915 1.00 42.23 66 LEU A C 1
ATOM 537 O O . LEU A 1 66 ? -6.302 28.939 -9.874 1.00 41.96 66 LEU A O 1
ATOM 542 N N . ARG A 1 67 ? -7.997 27.461 -10.000 1.00 53.40 67 ARG A N 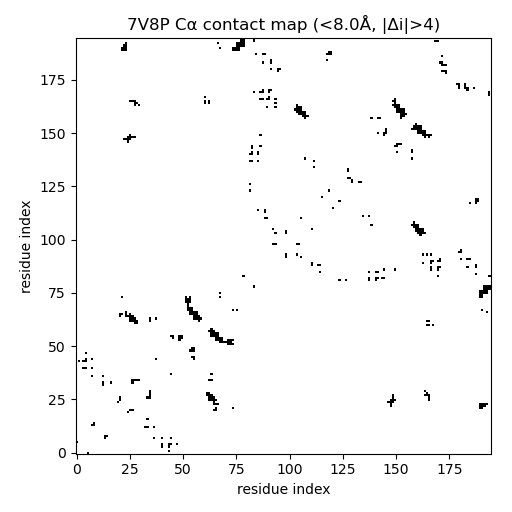1
ATOM 543 C CA . ARG A 1 67 ? -9.044 28.480 -9.937 1.00 54.21 67 ARG A CA 1
ATOM 544 C C . ARG A 1 67 ? -9.873 28.254 -8.684 1.00 56.37 67 ARG A C 1
ATOM 545 O O . ARG A 1 67 ? -10.590 27.238 -8.594 1.00 56.71 67 ARG A O 1
ATOM 553 N N . PRO A 1 68 ? -9.818 29.150 -7.703 1.00 57.73 68 PRO A N 1
ATOM 554 C CA . PRO A 1 68 ? -10.490 28.888 -6.428 1.00 50.89 68 PRO A CA 1
ATOM 555 C C . PRO A 1 68 ? -11.990 29.119 -6.508 1.00 55.81 68 PRO A C 1
ATOM 556 O O . PRO A 1 68 ? -12.463 30.093 -7.098 1.00 58.94 68 PRO A O 1
ATOM 560 N N . ARG A 1 69 ? -12.738 28.197 -5.910 1.00 57.36 69 ARG A N 1
ATOM 561 C CA . ARG A 1 69 ? -14.164 28.389 -5.711 1.00 64.75 69 ARG A CA 1
ATOM 562 C C . ARG A 1 69 ? -14.391 29.350 -4.544 1.00 67.96 69 ARG A C 1
ATOM 563 O O . ARG A 1 69 ? -13.482 29.639 -3.762 1.00 73.20 69 ARG A O 1
ATOM 571 N N . SER A 1 70 ? -15.625 29.856 -4.444 1.00 68.44 70 SER A N 1
ATOM 572 C CA . SER A 1 70 ? -15.971 30.818 -3.401 1.00 73.63 70 SER A CA 1
ATOM 573 C C . SER A 1 70 ? -15.609 30.319 -2.007 1.00 75.74 70 SER A C 1
ATOM 574 O O . SER A 1 70 ? -15.348 31.126 -1.107 1.00 79.99 70 SER A O 1
ATOM 577 N N . THR A 1 71 ? -15.586 29.001 -1.808 1.00 72.88 71 THR A N 1
ATOM 578 C CA . THR A 1 71 ? -15.283 28.401 -0.515 1.00 70.00 71 THR A CA 1
ATOM 579 C C . THR A 1 71 ? -13.861 27.858 -0.443 1.00 68.58 71 THR A C 1
ATOM 580 O O . THR A 1 71 ? -13.605 26.897 0.292 1.00 74.15 71 THR A O 1
ATOM 584 N N . THR A 1 72 ? -12.931 28.455 -1.188 1.00 72.95 72 THR A N 1
ATOM 585 C CA . THR A 1 72 ? -11.556 27.973 -1.205 1.00 61.32 72 THR A CA 1
ATOM 586 C C . THR A 1 72 ? -10.959 27.981 0.197 1.00 67.34 72 THR A C 1
ATOM 587 O O . THR A 1 72 ? -11.267 28.848 1.020 1.00 66.10 72 THR A O 1
ATOM 591 N N . LEU A 1 73 ? -10.112 26.992 0.471 1.00 68.87 73 LEU A N 1
ATOM 592 C CA . LEU A 1 73 ? -9.351 26.966 1.712 1.00 69.91 73 LEU A CA 1
ATOM 593 C C . LEU A 1 73 ? -8.010 27.672 1.580 1.00 59.51 73 LEU A C 1
ATOM 594 O O . LEU A 1 73 ? -7.366 27.947 2.598 1.00 58.22 73 LEU A O 1
ATOM 599 N N . ILE A 1 74 ? -7.583 27.968 0.357 1.00 59.32 74 ILE A N 1
ATOM 600 C CA . ILE A 1 74 ? -6.397 28.778 0.097 1.00 65.07 74 ILE A CA 1
ATOM 601 C C . ILE A 1 74 ? -6.849 30.226 -0.053 1.00 65.48 74 ILE A C 1
ATOM 602 O O . ILE A 1 74 ? -7.731 30.512 -0.876 1.00 65.56 74 ILE A O 1
ATOM 607 N N . PRO A 1 75 ? -6.295 31.161 0.716 1.00 69.33 75 PRO A N 1
ATOM 608 C CA . PRO A 1 75 ? -6.703 32.564 0.570 1.00 69.78 75 PRO A CA 1
ATOM 609 C C . PRO A 1 75 ? -6.431 33.067 -0.839 1.00 63.82 75 PRO A C 1
ATOM 610 O O . PRO A 1 75 ? -5.428 32.714 -1.463 1.00 60.46 75 PRO A O 1
ATOM 614 N N . ARG A 1 76 ? -7.346 33.886 -1.344 1.00 65.96 76 ARG A N 1
ATOM 615 C CA . ARG A 1 76 ? -7.286 34.363 -2.715 1.00 59.70 76 ARG A CA 1
ATOM 616 C C . ARG A 1 76 ? -7.033 35.864 -2.754 1.00 59.52 76 ARG A C 1
ATOM 617 O O . ARG A 1 76 ? -7.325 36.594 -1.804 1.00 51.58 76 ARG A O 1
ATOM 625 N N . SER A 1 77 ? -6.476 36.313 -3.876 1.00 70.26 77 SER A N 1
ATOM 626 C CA . SER A 1 77 ? -6.264 37.731 -4.120 1.00 65.75 77 SER A CA 1
ATOM 627 C C . SER A 1 77 ? -6.445 37.997 -5.606 1.00 67.38 77 SER A C 1
ATOM 628 O O . SER A 1 77 ? -6.573 37.074 -6.415 1.00 75.16 77 SER A O 1
ATOM 631 N N . VAL A 1 78 ? -6.452 39.279 -5.961 1.00 62.08 78 VAL A N 1
ATOM 632 C CA . VAL A 1 78 ? -6.751 39.706 -7.318 1.00 54.74 78 VAL A CA 1
ATOM 633 C C . VAL A 1 78 ? -5.583 40.524 -7.853 1.00 57.49 78 VAL A C 1
ATOM 634 O O . VAL A 1 78 ? -4.798 41.108 -7.101 1.00 59.45 78 VAL A O 1
ATOM 638 N N . LEU A 1 79 ? -5.464 40.541 -9.177 1.00 61.98 79 LEU A N 1
ATOM 639 C CA . LEU A 1 79 ? -4.552 41.459 -9.839 1.00 57.97 79 LEU A CA 1
ATOM 640 C C . LEU A 1 79 ? -5.144 42.862 -9.836 1.00 52.52 79 LEU A C 1
ATOM 641 O O . LEU A 1 79 ? -6.365 43.043 -9.829 1.00 47.16 79 LEU A O 1
ATOM 646 N N . SER A 1 80 ? -4.265 43.862 -9.840 1.00 51.67 80 SER A N 1
ATOM 647 C CA . SER A 1 80 ? -4.717 45.239 -9.956 1.00 50.40 80 SER A CA 1
ATOM 648 C C . SER A 1 80 ? -5.345 45.468 -11.330 1.00 59.65 80 SER A C 1
ATOM 649 O O . SER A 1 80 ? -5.308 44.609 -12.216 1.00 61.31 80 SER A O 1
ATOM 652 N N . GLU A 1 81 ? -5.931 46.654 -11.507 1.00 64.97 81 GLU A N 1
ATOM 653 C CA . GLU A 1 81 ? -6.530 46.972 -12.799 1.00 57.19 81 GLU A CA 1
ATOM 654 C C . GLU A 1 81 ? -5.459 47.227 -13.852 1.00 58.13 81 GLU A C 1
ATOM 655 O O . GLU A 1 81 ? -5.641 46.882 -15.026 1.00 73.32 81 GLU A O 1
ATOM 661 N N . LEU A 1 82 ? -4.334 47.827 -13.456 1.00 49.54 82 LEU A N 1
ATOM 662 C C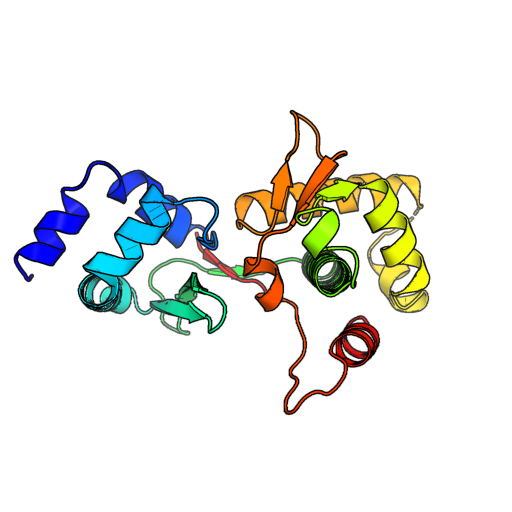A . LEU A 1 82 ? -3.238 48.019 -14.399 1.00 58.89 82 LEU A CA 1
ATOM 663 C C . LEU A 1 82 ? -2.617 46.686 -14.795 1.00 58.56 82 LEU A C 1
ATOM 664 O O . LEU A 1 82 ? -2.254 46.486 -15.960 1.00 64.07 82 LEU A O 1
ATOM 669 N N . ASP A 1 83 ? -2.492 45.760 -13.839 1.00 51.85 83 ASP A N 1
ATOM 670 C CA . ASP A 1 83 ? -1.949 44.442 -14.152 1.00 46.97 83 ASP A CA 1
ATOM 671 C C . ASP A 1 83 ? -2.864 43.679 -15.101 1.00 46.49 83 ASP A C 1
ATOM 672 O O . ASP A 1 83 ? -2.387 42.984 -16.006 1.00 61.18 83 ASP A O 1
ATOM 677 N N . MET A 1 84 ? -4.181 43.786 -14.903 1.00 47.43 84 MET A N 1
ATOM 678 C CA . MET A 1 84 ? -5.120 43.188 -15.846 1.00 48.74 84 MET A CA 1
ATOM 679 C C . MET A 1 84 ? -4.943 43.779 -17.237 1.00 65.10 84 MET A C 1
ATOM 680 O O . MET A 1 84 ? -4.952 43.052 -18.237 1.00 73.18 84 MET A O 1
ATOM 685 N N . MET A 1 85 ? -4.768 45.100 -17.316 1.00 60.59 85 MET A N 1
ATOM 686 C CA . MET A 1 85 ? -4.600 45.760 -18.606 1.00 61.90 85 MET A CA 1
ATOM 687 C C . MET A 1 85 ? -3.321 45.303 -19.297 1.00 57.51 85 MET A C 1
ATOM 688 O O . MET A 1 85 ? -3.327 44.984 -20.492 1.00 58.39 85 MET A O 1
ATOM 693 N N . VAL A 1 86 ? -2.210 45.270 -18.556 1.00 52.28 86 VAL A N 1
ATOM 694 C CA . VAL A 1 86 ? -0.937 44.857 -19.140 1.00 60.29 86 VAL A CA 1
ATOM 695 C C . VAL A 1 86 ? -1.032 43.434 -19.672 1.00 57.40 86 VAL A C 1
ATOM 696 O O . VAL A 1 86 ? -0.568 43.138 -20.780 1.00 56.75 86 VAL A O 1
ATOM 700 N N . GLY A 1 87 ? -1.647 42.534 -18.902 1.00 50.68 87 GLY A N 1
ATOM 701 C CA . GLY A 1 87 ? -1.842 41.177 -19.384 1.00 54.27 87 GLY A CA 1
ATOM 702 C C . GLY A 1 87 ? -2.718 41.119 -20.620 1.00 56.10 87 GLY A C 1
ATOM 703 O O . GLY A 1 87 ? -2.471 40.324 -21.531 1.00 49.00 87 GLY A O 1
ATOM 704 N N . LYS A 1 88 ? -3.753 41.962 -20.670 1.00 51.25 88 LYS A N 1
ATOM 705 C CA . LYS A 1 88 ? -4.617 42.009 -21.846 1.00 46.57 88 LYS A CA 1
ATOM 706 C C . LYS A 1 88 ? -3.858 42.484 -23.074 1.00 55.35 88 LYS A C 1
ATOM 707 O O . LYS A 1 88 ? -4.132 42.029 -24.190 1.00 57.59 88 LYS A O 1
ATOM 713 N N . ILE A 1 89 ? -2.904 43.394 -22.890 1.00 52.20 89 ILE A N 1
ATOM 714 C CA . ILE A 1 89 ? -2.093 43.850 -24.009 1.00 45.00 89 ILE A CA 1
ATOM 715 C C . ILE A 1 89 ? -0.990 42.847 -24.318 1.00 47.87 89 ILE A C 1
ATOM 716 O O . ILE A 1 89 ? -0.559 42.726 -25.471 1.00 62.01 89 ILE A O 1
ATOM 721 N N . LEU A 1 90 ? -0.528 42.103 -23.310 1.00 48.08 90 LEU A N 1
ATOM 722 C CA . LEU A 1 90 ? 0.400 41.010 -23.572 1.00 50.61 90 LEU A CA 1
ATOM 723 C C . LEU A 1 90 ? -0.226 39.970 -24.492 1.00 50.55 90 LEU A C 1
ATOM 724 O O . LEU A 1 90 ? 0.464 39.376 -25.330 1.00 58.58 90 LEU A O 1
ATOM 729 N N . CYS A 1 91 ? -1.539 39.757 -24.367 1.00 49.08 91 CYS A N 1
ATOM 730 C CA . CYS A 1 91 ? -2.211 38.782 -25.217 1.00 54.97 91 CYS A CA 1
ATOM 731 C C . CYS A 1 91 ? -2.471 39.360 -26.605 1.00 48.75 91 CYS A C 1
ATOM 732 O O . CYS A 1 91 ? -2.440 38.631 -27.601 1.00 47.91 91 CYS A O 1
ATOM 735 N N . TYR A 1 92 ? -2.740 40.667 -26.694 1.00 52.60 92 TYR A N 1
ATOM 736 C CA . TYR A 1 92 ? -2.796 41.326 -27.995 1.00 55.82 92 TYR A CA 1
ATOM 737 C C . TYR A 1 92 ? -1.470 41.181 -28.726 1.00 53.28 92 TYR A C 1
ATOM 738 O O . TYR A 1 92 ? -1.444 40.939 -29.937 1.00 63.24 92 TYR A O 1
ATOM 747 N N . LEU A 1 93 ? -0.357 41.333 -28.004 1.00 50.71 93 LEU A N 1
ATOM 748 C CA . LEU A 1 93 ? 0.952 41.077 -28.592 1.00 57.50 93 LEU A CA 1
ATOM 749 C C . LEU A 1 93 ? 1.108 39.612 -28.978 1.00 59.41 93 LEU A C 1
ATOM 750 O O . LEU A 1 93 ? 1.740 39.300 -29.994 1.00 66.27 93 LEU A O 1
ATOM 755 N N . TYR A 1 94 ? 0.535 38.702 -28.186 1.00 46.05 94 TYR A N 1
ATOM 756 C CA . TYR A 1 94 ? 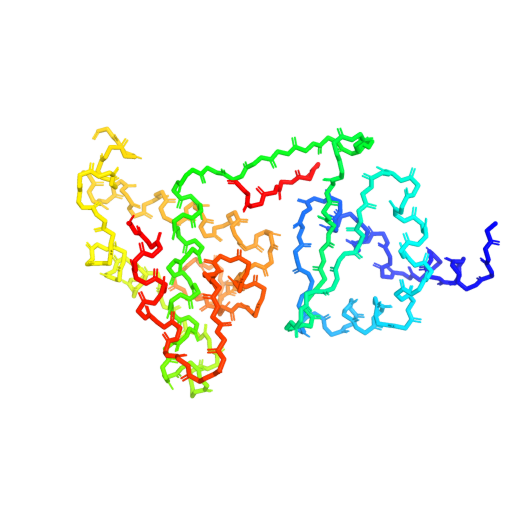0.587 37.283 -28.522 1.00 49.56 94 TYR A CA 1
ATOM 757 C C . TYR A 1 94 ? -0.246 36.969 -29.759 1.00 47.38 94 TYR A C 1
ATOM 758 O O . TYR A 1 94 ? 0.120 36.084 -30.540 1.00 49.51 94 TYR A O 1
ATOM 767 N N . LEU A 1 95 ? -1.357 37.684 -29.958 1.00 54.59 95 LEU A N 1
ATOM 768 C CA . LEU A 1 95 ? -2.209 37.471 -31.123 1.00 59.69 95 LEU A CA 1
ATOM 769 C C . LEU A 1 95 ? -1.612 38.026 -32.410 1.00 63.18 95 LEU A C 1
ATOM 770 O O . LEU A 1 95 ? -2.145 37.742 -33.488 1.00 57.55 95 LEU A O 1
ATOM 775 N N . SER A 1 96 ? -0.536 38.805 -32.325 1.00 62.97 96 SER A N 1
ATOM 776 C CA . SER A 1 96 ? 0.021 39.447 -33.505 1.00 59.01 96 SER A CA 1
ATOM 777 C C . SER A 1 96 ? 0.575 38.405 -34.477 1.00 62.17 96 SER A C 1
ATOM 778 O O . SER A 1 96 ? 1.048 37.343 -34.062 1.00 53.45 96 SER A O 1
ATOM 781 N N . PRO A 1 97 ? 0.529 38.688 -35.784 1.00 65.17 97 PRO A N 1
ATOM 782 C CA . PRO A 1 97 ? 0.968 37.683 -36.766 1.00 68.52 97 PRO A CA 1
ATOM 783 C C . PRO A 1 97 ? 2.464 37.417 -36.751 1.00 73.33 97 PRO A C 1
ATOM 784 O O . PRO A 1 97 ? 2.898 36.408 -37.320 1.00 69.02 97 PRO A O 1
ATOM 788 N N . GLU A 1 98 ? 3.265 38.282 -36.129 1.00 68.00 98 GLU A N 1
ATOM 789 C CA . GLU A 1 98 ? 4.699 38.047 -36.023 1.00 64.65 98 GLU A CA 1
ATOM 790 C C . GLU A 1 98 ? 5.065 37.102 -34.889 1.00 59.57 98 GLU A C 1
ATOM 791 O O . GLU A 1 98 ? 6.227 36.687 -34.807 1.00 57.41 98 GLU A O 1
ATOM 797 N N . ARG A 1 99 ? 4.109 36.752 -34.023 1.00 63.27 99 ARG A N 1
ATOM 798 C CA . ARG A 1 99 ? 4.444 36.048 -32.789 1.00 59.60 99 ARG A CA 1
ATOM 799 C C . ARG A 1 99 ? 5.060 34.682 -33.067 1.00 54.28 99 ARG A C 1
ATOM 800 O O . ARG A 1 99 ? 5.958 34.240 -32.340 1.00 66.58 99 ARG A O 1
ATOM 808 N N . LEU A 1 100 ? 4.586 33.992 -34.105 1.00 55.96 100 LEU A N 1
ATOM 809 C CA . LEU A 1 100 ? 5.178 32.705 -34.454 1.00 70.65 100 LEU A CA 1
ATOM 810 C C . LEU A 1 100 ? 6.643 32.863 -34.840 1.00 74.00 100 LEU A C 1
ATOM 811 O O . LEU A 1 100 ? 7.493 32.065 -34.425 1.00 83.10 100 LEU A O 1
ATOM 816 N N . ALA A 1 101 ? 6.961 33.899 -35.619 1.00 58.53 101 ALA A N 1
ATOM 817 C CA . ALA A 1 101 ? 8.336 34.098 -36.059 1.00 51.63 101 ALA A CA 1
ATOM 818 C C . ALA A 1 101 ? 9.224 34.624 -34.937 1.00 55.60 101 ALA A C 1
ATOM 819 O O . ALA A 1 101 ? 10.423 34.327 -34.912 1.00 68.17 101 ALA A O 1
ATOM 821 N N . ASN A 1 102 ? 8.668 35.401 -34.008 1.00 57.17 102 ASN A N 1
ATOM 822 C CA . ASN A 1 102 ? 9.457 35.953 -32.914 1.00 54.67 102 ASN A CA 1
ATOM 823 C C . ASN A 1 102 ? 9.435 35.085 -31.663 1.00 52.68 102 ASN A C 1
ATOM 824 O O . ASN A 1 102 ? 10.099 35.432 -30.681 1.00 52.90 102 ASN A O 1
ATOM 829 N N . GLU A 1 103 ? 8.680 33.984 -31.671 1.00 60.32 103 GLU A N 1
ATOM 830 C CA . GLU A 1 103 ? 8.600 33.055 -30.540 1.00 43.27 103 GLU A CA 1
ATOM 831 C C . GLU A 1 103 ? 8.040 33.722 -29.286 1.00 42.75 103 GLU A C 1
ATOM 832 O O . GLU A 1 103 ? 8.335 33.302 -28.163 1.00 45.97 103 GLU A O 1
ATOM 838 N N . GLY A 1 104 ? 7.223 34.758 -29.461 1.00 44.33 104 GLY A N 1
ATOM 839 C CA . GLY A 1 104 ? 6.640 35.457 -28.336 1.00 37.25 104 GLY A CA 1
ATOM 840 C C . GLY A 1 104 ? 7.554 36.445 -27.649 1.00 59.10 104 GLY A C 1
ATOM 841 O O . GLY A 1 104 ? 7.242 36.881 -26.534 1.00 44.92 104 GLY A O 1
ATOM 842 N N . ILE A 1 105 ? 8.664 36.818 -28.277 1.00 46.26 105 ILE A N 1
ATOM 843 C CA . ILE A 1 105 ? 9.638 37.719 -27.671 1.00 46.68 105 ILE A CA 1
ATOM 844 C C . ILE A 1 105 ? 9.266 39.153 -28.019 1.00 52.39 105 ILE A C 1
ATOM 845 O O . ILE A 1 105 ? 9.166 39.511 -29.198 1.00 54.61 105 ILE A O 1
ATOM 850 N N . PHE A 1 106 ? 9.056 39.973 -26.992 1.00 50.52 106 PHE A N 1
ATOM 851 C CA . PHE A 1 106 ? 8.775 41.390 -27.162 1.00 43.32 106 PHE A CA 1
ATOM 852 C C . PHE A 1 106 ? 9.596 42.173 -26.148 1.00 53.39 106 PHE A C 1
ATOM 853 O O . PHE A 1 106 ? 10.165 41.612 -25.209 1.00 49.20 106 PHE A O 1
ATOM 861 N N . THR A 1 107 ? 9.658 43.483 -26.348 1.00 56.17 107 THR A N 1
ATOM 862 C CA . THR A 1 107 ? 10.380 44.369 -25.449 1.00 45.43 107 THR A CA 1
ATOM 863 C C . THR A 1 107 ? 9.408 45.137 -24.564 1.00 50.86 107 THR A C 1
ATOM 864 O O . THR A 1 107 ? 8.236 45.324 -24.901 1.00 58.80 107 THR A O 1
ATOM 868 N N . GLN A 1 108 ? 9.914 45.578 -23.409 1.00 54.05 108 GLN A N 1
ATOM 869 C CA . GLN A 1 108 ? 9.129 46.474 -22.567 1.00 51.65 108 GLN A CA 1
ATOM 870 C C . GLN A 1 108 ? 8.772 47.751 -23.314 1.00 52.26 108 GLN A C 1
ATOM 871 O O . GLN A 1 108 ? 7.721 48.347 -23.058 1.00 67.82 108 GLN A O 1
ATOM 877 N N . GLN A 1 109 ? 9.626 48.174 -24.250 1.00 52.02 109 GLN A N 1
ATOM 878 C CA . GLN A 1 109 ? 9.322 49.348 -25.060 1.00 54.27 109 GLN A CA 1
ATOM 879 C C . GLN A 1 109 ? 8.163 49.076 -26.010 1.00 59.74 109 GLN A C 1
ATOM 880 O O . GLN A 1 109 ? 7.289 49.932 -26.190 1.00 60.04 109 GLN A O 1
ATOM 886 N N . GLU A 1 110 ? 8.142 47.892 -26.630 1.00 58.40 110 GLU A N 1
ATOM 887 C CA . GLU A 1 110 ? 7.007 47.517 -27.466 1.00 48.67 110 GLU A CA 1
ATOM 888 C C . GLU A 1 110 ? 5.713 47.484 -26.665 1.00 51.40 110 GLU A C 1
ATOM 889 O O . GLU A 1 110 ? 4.645 47.814 -27.194 1.00 53.82 110 GLU A O 1
ATOM 895 N N . LEU A 1 111 ? 5.788 47.095 -25.390 1.00 55.06 111 LEU A N 1
ATOM 896 C CA . LEU A 1 111 ? 4.589 47.059 -24.560 1.00 40.95 111 LEU A CA 1
ATOM 897 C C . LEU A 1 111 ? 4.132 48.465 -24.191 1.00 46.79 111 LEU A C 1
ATOM 898 O O . LEU A 1 111 ? 2.926 48.729 -24.126 1.00 46.10 111 LEU A O 1
ATOM 903 N N . TYR A 1 112 ? 5.076 49.381 -23.944 1.00 44.05 112 TYR A N 1
ATOM 904 C CA . TYR A 1 112 ? 4.711 50.776 -23.708 1.00 51.21 112 TYR A CA 1
ATOM 905 C C . TYR A 1 112 ? 3.922 51.334 -24.884 1.00 68.58 112 TYR A C 1
ATOM 906 O O . TYR A 1 112 ? 2.848 51.922 -24.710 1.00 78.41 112 TYR A O 1
ATOM 915 N N . ASP A 1 113 ? 4.451 51.156 -26.097 1.00 70.51 113 ASP A N 1
ATOM 916 C CA . ASP A 1 113 ? 3.877 51.802 -27.271 1.00 59.24 113 ASP A CA 1
ATOM 917 C C . ASP A 1 113 ? 2.500 51.243 -27.599 1.00 58.12 113 ASP A C 1
ATOM 918 O O . ASP A 1 113 ? 1.579 52.003 -27.921 1.00 57.92 113 ASP A O 1
ATOM 923 N N . GLU A 1 114 ? 2.336 49.920 -27.527 1.00 49.14 114 GLU A N 1
ATOM 924 C CA . GLU A 1 114 ? 1.008 49.350 -27.712 1.00 60.56 114 GLU A CA 1
ATOM 925 C C . GLU A 1 114 ? 0.063 49.782 -26.599 1.00 64.23 114 GLU A C 1
ATOM 926 O O . GLU A 1 114 ? -1.130 49.981 -26.842 1.00 73.33 114 GLU A O 1
ATOM 932 N N . LEU A 1 115 ? 0.580 49.960 -25.381 1.00 67.77 115 LEU A N 1
ATOM 933 C CA . LEU A 1 115 ? -0.282 50.319 -24.258 1.00 61.57 115 LEU A CA 1
ATOM 934 C C . LEU A 1 115 ? -0.869 51.715 -24.423 1.00 65.60 115 LEU A C 1
ATOM 935 O O . LEU A 1 115 ? -2.032 51.949 -24.074 1.00 63.45 115 LEU A O 1
ATOM 940 N N . LEU A 1 116 ? -0.089 52.657 -24.956 1.00 64.39 116 LEU A N 1
ATOM 941 C CA . LEU A 1 116 ? -0.580 54.026 -25.070 1.00 71.29 116 LEU A CA 1
ATOM 942 C C . LEU A 1 116 ? -1.587 54.166 -26.206 1.00 81.41 116 LEU A C 1
ATOM 943 O O . LEU A 1 116 ? -2.570 54.906 -26.082 1.00 79.51 116 LEU A O 1
ATOM 948 N N . THR A 1 117 ? -1.364 53.464 -27.319 1.00 80.00 117 THR A N 1
ATOM 949 C CA . THR A 1 117 ? -2.270 53.575 -28.457 1.00 73.59 117 THR A CA 1
ATOM 950 C C . THR A 1 117 ? -3.508 52.701 -28.301 1.00 77.41 117 THR A C 1
ATOM 951 O O . THR A 1 117 ? -4.587 53.076 -28.773 1.00 90.58 117 THR A O 1
ATOM 955 N N . LEU A 1 118 ? -3.383 51.547 -27.643 1.00 79.44 118 LEU A N 1
ATOM 956 C CA . LEU A 1 118 ? -4.506 50.618 -27.558 1.00 81.03 118 LEU A CA 1
ATOM 957 C C . LEU A 1 118 ? -5.463 50.954 -26.421 1.00 82.16 118 LEU A C 1
ATOM 958 O O . LEU A 1 118 ? -6.653 50.633 -26.508 1.00 65.49 118 LEU A O 1
ATOM 963 N N . ALA A 1 119 ? -4.977 51.584 -25.356 1.00 83.33 119 ALA A N 1
ATOM 964 C CA . ALA A 1 119 ? -5.774 51.804 -24.159 1.00 78.52 119 ALA A CA 1
ATOM 965 C C . ALA A 1 119 ? -6.458 53.164 -24.191 1.00 84.86 119 ALA A C 1
ATOM 966 O O . ALA A 1 119 ? -5.966 54.118 -24.800 1.00 90.20 119 ALA A O 1
ATOM 968 N N . ASP A 1 120 ? -7.604 53.240 -23.517 1.00 90.11 120 ASP A N 1
ATOM 969 C CA . ASP A 1 120 ? -8.345 54.490 -23.423 1.00 94.54 120 ASP A CA 1
ATOM 970 C C . ASP A 1 120 ? -7.556 55.505 -22.607 1.00 93.30 120 ASP A C 1
ATOM 971 O O . ASP A 1 120 ? -7.095 55.209 -21.500 1.00 89.55 120 ASP A O 1
ATOM 976 N N . GLU A 1 121 ? -7.409 56.710 -23.159 1.00 88.28 121 GLU A N 1
ATOM 977 C CA . GLU A 1 121 ? -6.576 57.729 -22.530 1.00 89.38 121 GLU A CA 1
ATOM 978 C C . GLU A 1 121 ? -7.155 58.185 -21.195 1.00 92.04 121 GLU A C 1
ATOM 979 O O . GLU A 1 121 ? -6.406 58.483 -20.257 1.00 90.42 121 GLU A O 1
ATOM 985 N N . ALA A 1 122 ? -8.485 58.242 -21.088 1.00 90.86 122 ALA A N 1
ATOM 986 C CA . ALA A 1 122 ? -9.107 58.757 -19.872 1.00 93.80 122 ALA A CA 1
ATOM 987 C C . ALA A 1 122 ? -8.900 57.814 -18.693 1.00 103.57 122 ALA A C 1
ATOM 988 O O . ALA A 1 122 ? -8.574 58.259 -17.586 1.00 108.85 122 ALA A O 1
ATOM 990 N N . LYS A 1 123 ? -9.081 56.509 -18.908 1.00 103.60 123 LYS A N 1
ATOM 991 C CA . LYS A 1 123 ? -8.984 55.551 -17.811 1.00 96.74 123 LYS A CA 1
ATOM 992 C C . LYS A 1 123 ? -7.534 55.280 -17.428 1.00 98.81 123 LYS A C 1
ATOM 993 O O . LYS A 1 123 ? -7.195 55.253 -16.240 1.00 103.97 123 LYS A O 1
ATOM 999 N N . LEU A 1 124 ? -6.666 55.074 -18.424 1.00 101.01 124 LEU A N 1
ATOM 1000 C CA . LEU A 1 124 ? -5.283 54.697 -18.146 1.00 93.69 124 LEU A CA 1
ATOM 1001 C C . LEU A 1 124 ? -4.575 55.752 -17.307 1.00 85.66 124 LEU A C 1
ATOM 1002 O O . LEU A 1 124 ? -3.830 55.420 -16.377 1.00 80.55 124 LEU A O 1
ATOM 1007 N N . LEU A 1 125 ? -4.800 57.029 -17.615 1.00 79.42 125 LEU A N 1
ATOM 1008 C CA . LEU A 1 125 ? -4.150 58.094 -16.863 1.00 92.82 125 LEU A CA 1
ATOM 1009 C C . LEU A 1 125 ? -4.693 58.214 -15.445 1.00 101.28 125 LEU A C 1
ATOM 1010 O O . LEU A 1 125 ? -4.008 58.771 -14.581 1.00 102.74 125 LEU A O 1
ATOM 1015 N N . LYS A 1 126 ? -5.898 57.703 -15.178 1.00 95.55 126 LYS A N 1
ATOM 1016 C CA . LYS A 1 126 ? -6.392 57.677 -13.807 1.00 87.79 126 LYS A CA 1
ATOM 1017 C C . LYS A 1 126 ? -5.840 56.507 -13.005 1.00 87.53 126 LYS A C 1
ATOM 1018 O O . LYS A 1 126 ? -6.210 56.349 -11.836 1.00 85.55 126 LYS A O 1
ATOM 1024 N N . LEU A 1 127 ? -4.976 55.686 -13.599 1.00 95.96 127 LEU A N 1
ATOM 1025 C CA . LEU A 1 127 ? -4.247 54.659 -12.871 1.00 91.29 127 LEU A CA 1
ATOM 1026 C C . LEU A 1 127 ? -2.890 55.153 -12.386 1.00 92.35 127 LEU A C 1
ATOM 1027 O O . LEU A 1 127 ? -2.057 54.342 -11.970 1.00 93.52 127 LEU A O 1
ATOM 1032 N N . VAL A 1 128 ? -2.646 56.462 -12.456 1.00 102.33 128 VAL A N 1
ATOM 1033 C CA . VAL A 1 128 ? -1.479 57.098 -11.853 1.00 101.33 128 VAL A CA 1
ATOM 1034 C C . VAL A 1 128 ? -1.952 58.360 -11.143 1.00 103.08 128 VAL A C 1
ATOM 1035 O O . VAL A 1 128 ? -3.159 58.605 -11.029 1.00 99.58 128 VAL A O 1
ATOM 1039 N N . ASN A 1 129 ? -1.013 59.170 -10.666 1.00 95.49 129 ASN A N 1
ATOM 1040 C CA . ASN A 1 129 ? -1.355 60.451 -10.060 1.00 107.19 129 ASN A CA 1
ATOM 1041 C C . ASN A 1 129 ? -0.498 61.570 -10.642 1.00 113.67 129 ASN A C 1
ATOM 1042 O O . ASN A 1 129 ? -0.296 61.642 -11.855 1.00 111.58 129 ASN A O 1
ATOM 1047 N N . ASP A 1 138 ? 4.681 61.731 -15.344 1.00 92.83 138 ASP A N 1
ATOM 1048 C CA . ASP A 1 138 ? 3.642 60.740 -15.596 1.00 98.83 138 ASP A CA 1
ATOM 1049 C C . ASP A 1 138 ? 4.173 59.497 -16.303 1.00 89.60 138 ASP A C 1
ATOM 1050 O O . ASP A 1 138 ? 4.180 58.406 -15.739 1.00 91.15 138 ASP A O 1
ATOM 1055 N N . ARG A 1 139 ? 4.619 59.681 -17.548 1.00 90.64 139 ARG A N 1
ATOM 1056 C CA . ARG A 1 139 ? 4.875 58.542 -18.424 1.00 90.59 139 ARG A CA 1
ATOM 1057 C C . ARG A 1 139 ? 6.085 57.727 -17.981 1.00 91.45 139 ARG A C 1
ATOM 1058 O O . ARG A 1 139 ? 6.111 56.509 -18.195 1.00 100.96 139 ARG A O 1
ATOM 1066 N N . GLN A 1 140 ? 7.096 58.362 -17.379 1.00 82.71 140 GLN A N 1
ATOM 1067 C CA . GLN A 1 140 ? 8.180 57.577 -16.803 1.00 87.84 140 GLN A CA 1
ATOM 1068 C C . GLN A 1 140 ? 7.781 56.943 -15.479 1.00 93.37 140 GLN A C 1
ATOM 1069 O O . GLN A 1 140 ? 8.384 55.940 -15.082 1.00 92.11 140 GLN A O 1
ATOM 1075 N N . LYS A 1 141 ? 6.778 57.499 -14.792 1.00 90.27 141 LYS A N 1
ATOM 1076 C CA . LYS A 1 141 ? 6.178 56.782 -13.672 1.00 80.10 141 LYS A CA 1
ATOM 1077 C C . LYS A 1 141 ? 5.375 55.586 -14.160 1.00 76.10 141 LYS A C 1
ATOM 1078 O O . LYS A 1 141 ? 5.399 54.518 -13.538 1.00 78.75 141 LYS A O 1
ATOM 1084 N N . LEU A 1 142 ? 4.670 55.745 -15.281 1.00 70.56 142 LEU A N 1
ATOM 1085 C CA . LEU A 1 142 ? 3.906 54.642 -15.849 1.00 70.31 142 LEU A CA 1
ATOM 1086 C C . LEU A 1 142 ? 4.815 53.525 -16.348 1.00 66.75 142 LEU A C 1
ATOM 1087 O O . LEU A 1 142 ? 4.416 52.353 -16.351 1.00 67.42 142 LEU A O 1
ATOM 1092 N N . GLN A 1 143 ? 6.034 53.864 -16.772 1.00 69.88 143 GLN A N 1
ATOM 1093 C CA . GLN A 1 143 ? 6.988 52.839 -17.182 1.00 60.58 143 GLN A CA 1
ATOM 1094 C C . GLN A 1 143 ? 7.382 51.956 -16.005 1.00 71.14 143 GLN A C 1
ATOM 1095 O O . GLN A 1 143 ? 7.384 50.725 -16.113 1.00 84.29 143 GLN A O 1
ATOM 1101 N N . GLU A 1 144 ? 7.717 52.569 -14.866 1.00 75.28 144 GLU A N 1
ATOM 1102 C CA . GLU A 1 144 ? 8.124 51.797 -13.698 1.00 71.94 144 GLU A CA 1
ATOM 1103 C C . GLU A 1 144 ? 6.963 51.033 -13.074 1.00 73.98 144 GLU A C 1
ATOM 1104 O O . GLU A 1 144 ? 7.199 50.082 -12.320 1.00 79.86 144 GLU A O 1
ATOM 1110 N N . LYS A 1 145 ? 5.721 51.425 -13.365 1.00 67.90 145 LYS A N 1
ATOM 1111 C CA . LYS A 1 145 ? 4.575 50.630 -12.935 1.00 54.48 145 LYS A CA 1
ATOM 1112 C C . LYS A 1 145 ? 4.326 49.468 -13.887 1.00 59.89 145 LYS A C 1
ATOM 1113 O O . LYS A 1 145 ? 3.972 48.367 -13.450 1.00 62.41 145 LYS A O 1
ATOM 1119 N N . VAL A 1 146 ? 4.500 49.701 -15.190 1.00 62.46 146 VAL A N 1
ATOM 1120 C CA . VAL A 1 146 ? 4.410 48.618 -16.164 1.00 50.97 146 VAL A CA 1
ATOM 1121 C C . VAL A 1 146 ? 5.451 47.550 -15.861 1.00 48.66 146 VAL A C 1
ATOM 1122 O O . VAL A 1 146 ? 5.158 46.348 -15.893 1.00 57.52 146 VAL A O 1
ATOM 1126 N N . ARG A 1 147 ? 6.681 47.972 -15.552 1.00 48.55 147 ARG A N 1
ATOM 1127 C CA . ARG A 1 147 ? 7.716 47.026 -15.151 1.00 49.52 147 ARG A CA 1
ATOM 1128 C C . ARG A 1 147 ? 7.309 46.253 -13.904 1.00 50.46 147 ARG A C 1
ATOM 1129 O O . ARG A 1 147 ? 7.668 45.079 -13.758 1.00 56.40 147 ARG A O 1
ATOM 1137 N N . SER A 1 148 ? 6.561 46.889 -12.999 1.00 52.26 148 SER A N 1
ATOM 1138 C CA . SER A 1 148 ? 6.103 46.199 -11.797 1.00 65.17 148 SER A CA 1
ATOM 1139 C C . SER A 1 148 ? 5.051 45.150 -12.130 1.00 56.84 148 SER A C 1
ATOM 1140 O O . SER A 1 148 ? 5.077 44.042 -11.582 1.00 51.27 148 SER A O 1
ATOM 1143 N N . SER A 1 149 ? 4.116 45.483 -13.024 1.00 54.09 149 SER A N 1
ATOM 1144 C CA . SER A 1 149 ? 3.094 44.519 -13.419 1.00 51.37 149 SER A CA 1
ATOM 1145 C C . SER A 1 149 ? 3.709 43.336 -14.154 1.00 46.48 149 SER A C 1
ATOM 1146 O O . SER A 1 149 ? 3.272 42.192 -13.982 1.00 66.29 149 SER A O 1
ATOM 1149 N N . LEU A 1 150 ? 4.730 43.591 -14.978 1.00 42.33 150 LEU A N 1
ATOM 1150 C CA . LEU A 1 150 ? 5.370 42.508 -15.717 1.00 50.32 150 LEU A CA 1
ATOM 1151 C C . LEU A 1 150 ? 6.100 41.548 -14.787 1.00 48.01 150 LEU A C 1
ATOM 1152 O O . LEU A 1 150 ? 6.149 40.343 -15.059 1.00 47.50 150 LEU A O 1
ATOM 1157 N N . ASN A 1 151 ? 6.675 42.056 -13.695 1.00 41.89 151 ASN A N 1
ATOM 1158 C CA . ASN A 1 151 ? 7.262 41.165 -12.701 1.00 47.02 151 ASN A CA 1
ATOM 1159 C C . ASN A 1 151 ? 6.185 40.341 -12.009 1.00 37.21 151 ASN A C 1
ATOM 1160 O O . ASN A 1 151 ? 6.386 39.153 -11.731 1.00 43.03 151 ASN A O 1
ATOM 1165 N N . ARG A 1 152 ? 5.031 40.952 -11.728 1.00 45.36 152 ARG A N 1
ATOM 1166 C CA . ARG A 1 152 ? 3.918 40.201 -11.159 1.00 43.24 152 ARG A CA 1
ATOM 1167 C C . ARG A 1 152 ? 3.385 39.176 -12.149 1.00 44.20 152 ARG A C 1
ATOM 1168 O O . ARG A 1 152 ? 3.070 38.042 -11.770 1.00 47.41 152 ARG A O 1
ATOM 1176 N N . LEU A 1 153 ? 3.277 39.554 -13.424 1.00 56.97 153 LEU A N 1
ATOM 1177 C CA . LEU A 1 153 ? 2.808 38.618 -14.437 1.00 42.65 153 LEU A CA 1
ATOM 1178 C C . LEU A 1 153 ? 3.845 37.550 -14.757 1.00 30.14 153 LEU A C 1
ATOM 1179 O O . LEU A 1 153 ? 3.477 36.466 -15.219 1.00 46.32 153 LEU A O 1
ATOM 1184 N N . ARG A 1 154 ? 5.129 37.827 -14.517 1.00 42.51 154 ARG A N 1
ATOM 1185 C CA . ARG A 1 154 ? 6.138 36.781 -14.644 1.00 34.27 154 ARG A CA 1
ATOM 1186 C C . ARG A 1 154 ? 5.999 35.753 -13.528 1.00 47.78 154 ARG A C 1
ATOM 1187 O O . ARG A 1 154 ? 6.113 34.545 -13.771 1.00 42.32 154 ARG A O 1
ATOM 1195 N N . ARG A 1 155 ? 5.752 36.214 -12.298 1.00 50.36 155 ARG A N 1
ATOM 1196 C CA . ARG A 1 155 ? 5.512 35.290 -11.195 1.00 46.61 155 ARG A CA 1
ATOM 1197 C C . ARG A 1 155 ? 4.303 34.405 -11.473 1.00 40.19 155 ARG A C 1
ATOM 1198 O O . ARG A 1 155 ? 4.315 33.208 -11.165 1.00 42.53 155 ARG A O 1
ATOM 1206 N N . LEU A 1 156 ? 3.253 34.976 -12.069 1.00 41.58 156 LEU A N 1
ATOM 1207 C CA . LEU A 1 156 ? 2.056 34.216 -12.408 1.00 48.67 156 LEU A CA 1
ATOM 1208 C C . LEU A 1 156 ? 2.263 33.272 -13.585 1.00 45.47 156 LEU A C 1
ATOM 1209 O O . LEU A 1 156 ? 1.359 32.486 -13.890 1.00 44.74 156 LEU A O 1
ATOM 1214 N N . GLY A 1 157 ? 3.410 33.332 -14.256 1.00 38.07 157 GLY A N 1
ATOM 1215 C CA . GLY A 1 157 ? 3.664 32.474 -15.395 1.00 43.29 157 GLY A CA 1
ATOM 1216 C C . GLY A 1 157 ? 3.172 33.003 -16.721 1.00 47.36 157 GLY A C 1
ATOM 1217 O O . GLY A 1 157 ? 2.933 32.208 -17.638 1.00 53.84 157 GLY A O 1
ATOM 1218 N N . MET A 1 158 ? 3.010 34.318 -16.857 1.00 33.76 158 MET A N 1
ATOM 1219 C CA . MET A 1 158 ? 2.536 34.896 -18.107 1.00 45.51 158 MET A CA 1
ATOM 1220 C C . MET A 1 158 ? 3.671 35.247 -19.056 1.00 48.47 158 MET A C 1
ATOM 1221 O O . MET A 1 158 ? 3.489 35.182 -20.277 1.00 57.23 158 MET A O 1
ATOM 1226 N N . VAL A 1 159 ? 4.840 35.619 -18.527 1.00 40.64 159 VAL A N 1
ATOM 1227 C CA . VAL A 1 159 ? 6.008 35.929 -19.340 1.00 43.06 159 VAL A CA 1
ATOM 1228 C C . VAL A 1 159 ? 7.251 35.355 -18.674 1.00 43.61 159 VAL A C 1
ATOM 1229 O O . VAL A 1 159 ? 7.284 35.106 -17.467 1.00 44.86 159 VAL A O 1
ATOM 1233 N N . TRP A 1 160 ? 8.280 35.144 -19.489 1.00 51.14 160 TRP A N 1
ATOM 1234 C CA . TRP A 1 160 ? 9.612 34.792 -19.022 1.00 39.71 160 TRP A CA 1
ATOM 1235 C C . TRP A 1 160 ? 10.567 35.931 -19.348 1.00 48.46 160 TRP A C 1
ATOM 1236 O O . TRP A 1 160 ? 10.516 36.497 -20.443 1.00 46.10 160 TRP A O 1
ATOM 1247 N N . PHE A 1 161 ? 11.438 36.263 -18.401 1.00 50.85 161 PHE A N 1
ATOM 1248 C CA . PHE A 1 161 ? 12.394 37.345 -18.603 1.00 45.20 161 PHE A CA 1
ATOM 1249 C C . PHE A 1 161 ? 13.574 36.835 -19.419 1.00 42.07 161 PHE A C 1
ATOM 1250 O O . PHE A 1 161 ? 14.227 35.859 -19.035 1.00 62.05 161 PHE A O 1
ATOM 1258 N N . MET A 1 162 ? 13.846 37.493 -20.547 1.00 48.16 162 MET A N 1
ATOM 1259 C CA . MET A 1 162 ? 15.001 37.159 -21.380 1.00 54.29 162 MET A CA 1
ATOM 1260 C C . MET A 1 162 ? 16.178 38.003 -20.903 1.00 51.85 162 MET A C 1
ATOM 1261 O O . MET A 1 162 ? 16.495 39.064 -21.443 1.00 50.56 162 MET A O 1
ATOM 1266 N N . GLY A 1 163 ? 16.832 37.507 -19.863 1.00 59.21 163 GLY A N 1
ATOM 1267 C CA . GLY A 1 163 ? 17.877 38.214 -19.154 1.00 51.88 163 GLY A CA 1
ATOM 1268 C C . GLY A 1 163 ? 17.501 38.408 -17.701 1.00 59.09 163 GLY A C 1
ATOM 1269 O O . GLY A 1 163 ? 16.536 37.829 -17.193 1.00 55.21 163 GLY A O 1
ATOM 1270 N N . HIS A 1 164 ? 18.284 39.240 -17.019 1.00 69.00 164 HIS A N 1
ATOM 1271 C CA . HIS A 1 164 ? 17.997 39.613 -15.642 1.00 60.97 164 HIS A CA 1
ATOM 1272 C C . HIS A 1 164 ? 17.037 40.790 -15.549 1.00 67.77 164 HIS A C 1
ATOM 1273 O O . HIS A 1 164 ? 16.805 41.303 -14.450 1.00 69.37 164 HIS A O 1
ATOM 1280 N N . ASP A 1 165 ? 16.471 41.222 -16.673 1.00 68.88 165 ASP A N 1
ATOM 1281 C CA . ASP A 1 165 ? 15.736 42.472 -16.756 1.00 61.37 165 ASP A CA 1
ATOM 1282 C C . ASP A 1 165 ? 14.369 42.236 -17.382 1.00 50.00 165 ASP A C 1
ATOM 1283 O O . ASP A 1 165 ? 14.151 41.265 -18.111 1.00 55.07 165 ASP A O 1
ATOM 1288 N N . SER A 1 166 ? 13.448 43.151 -17.091 1.00 50.43 166 SER A N 1
ATOM 1289 C CA . SER A 1 166 ? 12.128 43.155 -17.707 1.00 51.16 166 SER A CA 1
ATOM 1290 C C . SER A 1 166 ? 12.137 43.718 -19.123 1.00 49.64 166 SER A C 1
ATOM 1291 O O . SER A 1 166 ? 11.073 43.800 -19.747 1.00 48.19 166 SER A O 1
ATOM 1294 N N . SER A 1 167 ? 13.307 44.095 -19.646 1.00 38.20 167 SER A N 1
ATOM 1295 C CA . SER A 1 167 ? 13.360 44.797 -20.925 1.00 60.51 167 SER A CA 1
ATOM 1296 C C . SER A 1 167 ? 13.065 43.873 -22.100 1.00 60.94 167 SER A C 1
ATOM 1297 O O . SER A 1 167 ? 12.493 44.315 -23.102 1.00 53.87 167 SER A O 1
ATOM 1300 N N . LYS A 1 168 ? 13.451 42.603 -22.008 1.00 53.09 168 LYS A N 1
ATOM 1301 C CA . LYS A 1 168 ? 13.143 41.605 -23.023 1.00 45.81 168 LYS A CA 1
ATOM 1302 C C . LYS A 1 168 ? 12.439 40.433 -22.356 1.00 48.72 168 LYS A C 1
ATOM 1303 O O . LYS A 1 168 ? 12.943 39.884 -21.371 1.00 55.14 168 LYS A O 1
ATOM 1309 N N . PHE A 1 169 ? 11.280 40.051 -22.889 1.00 51.71 169 PHE A N 1
ATOM 1310 C CA . PHE A 1 169 ? 10.490 38.986 -22.291 1.00 51.78 169 PHE A CA 1
ATOM 1311 C C . PHE A 1 169 ? 9.812 38.159 -23.373 1.00 48.71 169 PHE A C 1
ATOM 1312 O O . PHE A 1 169 ? 9.487 38.661 -24.453 1.00 65.16 169 PHE A O 1
ATOM 1320 N N . ARG A 1 170 ? 9.601 36.882 -23.065 1.00 45.53 170 ARG A N 1
ATOM 1321 C CA . ARG A 1 170 ? 8.869 35.965 -23.929 1.00 41.42 170 ARG A CA 1
ATOM 1322 C C . ARG A 1 170 ? 7.472 35.754 -23.362 1.00 45.66 170 ARG A C 1
ATOM 1323 O O . ARG A 1 170 ? 7.321 35.419 -22.183 1.00 49.96 170 ARG A O 1
ATOM 1331 N N . ILE A 1 171 ? 6.458 35.949 -24.197 1.00 39.68 171 ILE A N 1
ATOM 1332 C CA . ILE A 1 171 ? 5.076 35.807 -23.754 1.00 49.04 171 ILE A CA 1
ATOM 1333 C C . ILE A 1 171 ? 4.663 34.343 -23.831 1.00 50.70 171 ILE A C 1
ATOM 1334 O O . ILE A 1 171 ? 5.016 33.627 -24.776 1.00 56.29 171 ILE A O 1
ATOM 1339 N N . THR A 1 172 ? 3.912 33.897 -22.828 1.00 48.82 172 THR A N 1
ATOM 1340 C CA . THR A 1 172 ? 3.484 32.514 -22.686 1.00 45.69 172 THR A CA 1
ATOM 1341 C C . THR A 1 172 ? 2.038 32.366 -23.156 1.00 41.01 172 THR A C 1
ATOM 1342 O O . THR A 1 172 ? 1.258 33.319 -23.125 1.00 42.27 172 THR A O 1
ATOM 1346 N N . GLU A 1 173 ? 1.694 31.159 -23.616 1.00 43.01 173 GLU A N 1
ATOM 1347 C CA . GLU A 1 173 ? 0.322 30.869 -24.017 1.00 43.03 173 GLU A CA 1
ATOM 1348 C C . GLU A 1 173 ? -0.670 31.031 -22.871 1.00 47.01 173 GLU A C 1
ATOM 1349 O O . GLU A 1 173 ? -1.876 31.124 -23.122 1.00 47.91 173 GLU A O 1
ATOM 1355 N N . SER A 1 174 ? -0.197 31.063 -21.622 1.00 54.03 174 SER A N 1
ATOM 1356 C CA . SER A 1 174 ? -1.071 31.353 -20.491 1.00 51.21 174 SER A CA 1
ATOM 1357 C C . SER A 1 174 ? -1.666 32.752 -20.560 1.00 44.24 174 SER A C 1
ATOM 1358 O O . SER A 1 174 ? -2.624 33.036 -19.833 1.00 54.88 174 SER A O 1
ATOM 1361 N N . VAL A 1 175 ? -1.129 33.623 -21.419 1.00 51.11 175 VAL A N 1
ATOM 1362 C CA . VAL A 1 175 ? -1.641 34.980 -21.556 1.00 40.81 175 VAL A CA 1
ATOM 1363 C C . VAL A 1 175 ? -3.062 34.994 -22.097 1.00 41.46 175 VAL A C 1
ATOM 1364 O O . VAL A 1 175 ? -3.774 35.992 -21.937 1.00 56.36 175 VAL A O 1
ATOM 1368 N N . PHE A 1 176 ? -3.503 33.900 -22.724 1.00 44.60 176 PHE A N 1
ATOM 1369 C C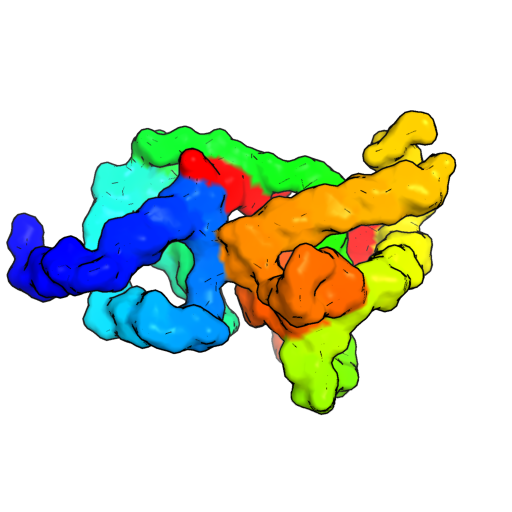A . PHE A 1 176 ? -4.860 33.806 -23.252 1.00 43.61 176 PHE A CA 1
ATOM 1370 C C . PHE A 1 176 ? -5.925 33.988 -22.180 1.00 56.68 176 PHE A C 1
ATOM 1371 O O . PHE A 1 176 ? -7.100 34.163 -22.522 1.00 65.05 176 PHE A O 1
ATOM 1379 N N . ARG A 1 177 ? -5.550 33.947 -20.900 1.00 56.03 177 ARG A N 1
ATOM 1380 C CA . ARG A 1 177 ? -6.499 34.224 -19.830 1.00 56.28 177 ARG A CA 1
ATOM 1381 C C . ARG A 1 177 ? -6.968 35.670 -19.836 1.00 62.41 177 ARG A C 1
ATOM 1382 O O . ARG A 1 177 ? -7.978 35.983 -19.197 1.00 59.27 177 ARG A O 1
ATOM 1390 N N . PHE A 1 178 ? -6.258 36.553 -20.532 1.00 58.33 178 PHE A N 1
ATOM 1391 C CA . PHE A 1 178 ? -6.650 37.945 -20.672 1.00 60.88 178 PHE A CA 1
ATOM 1392 C C . PHE A 1 178 ? -7.315 38.227 -22.012 1.00 61.52 178 PHE A C 1
ATOM 1393 O O . PHE A 1 178 ? -7.472 39.394 -22.381 1.00 70.40 178 PHE A O 1
ATOM 1401 N N . GLY A 1 179 ? -7.706 37.188 -22.743 1.00 61.80 179 GLY A N 1
ATOM 1402 C CA . GLY A 1 179 ? -8.256 37.339 -24.078 1.00 55.01 179 GLY A CA 1
ATOM 1403 C C . GLY A 1 179 ? -9.773 37.252 -24.076 1.00 63.34 179 GLY A C 1
ATOM 1404 O O . GLY A 1 179 ? -10.359 36.449 -23.351 1.00 70.94 179 GLY A O 1
ATOM 1405 N N . ALA A 1 180 ? -10.397 38.091 -24.899 1.00 67.49 180 ALA A N 1
ATOM 1406 C CA . ALA A 1 180 ? -11.842 38.062 -25.059 1.00 72.84 180 ALA A CA 1
ATOM 1407 C C . ALA A 1 180 ? -12.270 36.757 -25.725 1.00 80.02 180 ALA A C 1
ATOM 1408 O O . ALA A 1 180 ? -11.450 35.924 -26.120 1.00 71.92 180 ALA A O 1
ATOM 1410 N N . ASP A 1 181 ? -13.579 36.577 -25.855 1.00 87.31 181 ASP A N 1
ATOM 1411 C CA . ASP A 1 181 ? -14.120 35.356 -26.430 1.00 91.67 181 ASP A CA 1
ATOM 1412 C C . ASP A 1 181 ? -14.297 35.502 -27.935 1.00 89.49 181 ASP A C 1
ATOM 1413 O O . ASP A 1 181 ? -14.747 36.540 -28.425 1.00 96.41 181 ASP A O 1
ATOM 1418 N N . VAL A 1 182 ? -13.936 34.446 -28.662 1.00 89.93 182 VAL A N 1
ATOM 1419 C CA . VAL A 1 182 ? -13.950 34.446 -30.118 1.00 93.73 182 VAL A CA 1
ATOM 1420 C C . VAL A 1 182 ? -14.369 33.061 -30.584 1.00 100.97 182 VAL A C 1
ATOM 1421 O O . VAL A 1 182 ? -14.118 32.059 -29.908 1.00 109.32 182 VAL A O 1
ATOM 1425 N N . ARG A 1 183 ? -15.010 33.001 -31.748 1.00 101.52 183 ARG A N 1
ATOM 1426 C CA . ARG A 1 183 ? -15.348 31.721 -32.349 1.00 102.36 183 ARG A CA 1
ATOM 1427 C C . ARG A 1 183 ? -15.265 31.837 -33.863 1.00 103.79 183 ARG A C 1
ATOM 1428 O O . ARG A 1 183 ? -15.012 32.914 -34.412 1.00 112.62 183 ARG A O 1
ATOM 1436 N N . ALA A 1 184 ? -15.485 30.706 -34.532 1.00 102.25 184 ALA A N 1
ATOM 1437 C CA . ALA A 1 184 ? -15.351 30.570 -35.988 1.00 111.54 184 ALA A CA 1
ATOM 1438 C C . ALA A 1 184 ? -13.925 30.999 -36.344 1.00 114.89 184 ALA A C 1
ATOM 1439 O O . ALA A 1 184 ? -12.978 30.559 -35.680 1.00 110.59 184 ALA A O 1
ATOM 1441 N N . GLY A 1 185 ? -13.732 31.836 -37.359 1.00 121.83 185 GLY A N 1
ATOM 1442 C CA . GLY A 1 185 ? -12.409 32.321 -37.693 1.00 121.66 185 GLY A CA 1
ATOM 1443 C C . GLY A 1 185 ? -12.307 33.828 -37.590 1.00 120.96 185 GLY A C 1
ATOM 1444 O O . GLY A 1 185 ? -11.489 34.448 -38.278 1.00 123.74 185 GLY A O 1
ATOM 1445 N N . ASP A 1 186 ? -13.138 34.426 -36.737 1.00 118.10 186 ASP A N 1
ATOM 1446 C CA . ASP A 1 186 ? -13.099 35.867 -36.532 1.00 111.17 186 ASP A CA 1
ATOM 1447 C C . ASP A 1 186 ? -11.730 36.291 -36.014 1.00 103.31 186 ASP A C 1
ATOM 1448 O O . ASP A 1 186 ? -11.063 35.557 -35.280 1.00 97.08 186 ASP A O 1
ATOM 1453 N N . ASP A 1 187 ? -11.310 37.484 -36.408 1.00 98.51 187 ASP A N 1
ATOM 1454 C CA . ASP A 1 187 ? -10.033 38.011 -35.944 1.00 94.19 187 ASP A CA 1
ATOM 1455 C C . ASP A 1 187 ? -10.118 38.306 -34.452 1.00 85.60 187 ASP A C 1
ATOM 1456 O O . ASP A 1 187 ? -10.893 39.181 -34.047 1.00 92.98 187 ASP A O 1
ATOM 1461 N N . PRO A 1 188 ? -9.357 37.609 -33.603 1.00 80.18 188 PRO A N 1
ATOM 1462 C CA . PRO A 1 188 ? -9.413 37.895 -32.162 1.00 71.22 188 PRO A CA 1
ATOM 1463 C C . PRO A 1 188 ? -8.805 39.231 -31.787 1.00 70.64 188 PRO A C 1
ATOM 1464 O O . PRO A 1 188 ? -9.003 39.685 -30.652 1.00 77.69 188 PRO A O 1
ATOM 1468 N N . ARG A 1 189 ? -8.079 39.878 -32.701 1.00 73.61 189 ARG A N 1
ATOM 1469 C CA . ARG A 1 189 ? -7.346 41.087 -32.344 1.00 72.03 189 ARG A CA 1
ATOM 1470 C C . ARG A 1 189 ? -8.280 42.279 -32.168 1.00 69.64 189 ARG A C 1
ATOM 1471 O O . ARG A 1 189 ? -8.057 43.119 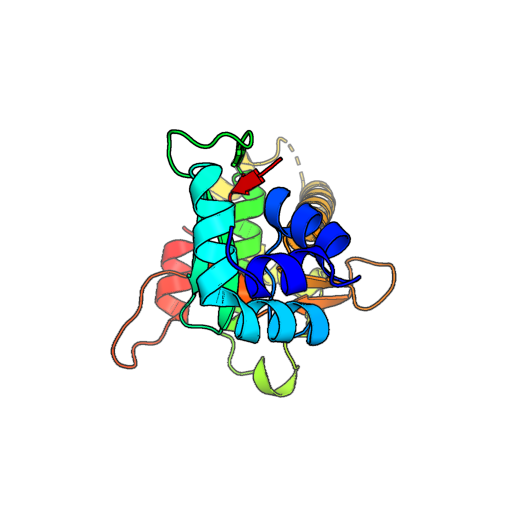-31.289 1.00 63.55 189 ARG A O 1
ATOM 1479 N N . GLU A 1 190 ? -9.329 42.376 -32.987 1.00 64.50 190 GLU A N 1
ATOM 1480 C CA . GLU A 1 190 ? -10.296 43.453 -32.789 1.00 74.74 190 GLU A CA 1
ATOM 1481 C C . GLU A 1 190 ? -11.130 43.215 -31.536 1.00 76.08 190 GLU A C 1
ATOM 1482 O O . GLU A 1 190 ? -11.485 44.166 -30.829 1.00 74.66 190 GLU A O 1
ATOM 1488 N N . ALA A 1 191 ? -11.455 41.953 -31.247 1.00 66.00 191 ALA A N 1
ATOM 1489 C CA . ALA A 1 191 ? -12.128 41.638 -29.992 1.00 71.30 191 ALA A CA 1
ATOM 1490 C C . ALA A 1 191 ? -11.243 41.977 -28.801 1.00 71.70 191 ALA A C 1
ATOM 1491 O O . ALA A 1 191 ? -11.736 42.394 -27.748 1.00 97.86 191 ALA A O 1
ATOM 1493 N N . GLN A 1 192 ? -9.928 41.809 -28.951 1.00 68.19 192 GLN A N 1
ATOM 1494 C CA . GLN A 1 192 ? -9.015 42.193 -27.881 1.00 62.27 192 GLN A CA 1
ATOM 1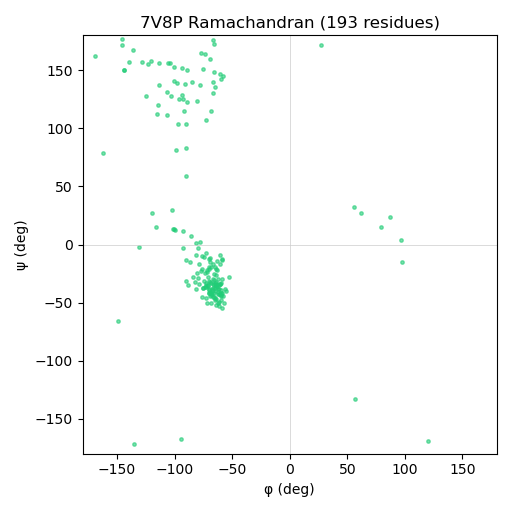495 C C . GLN A 1 192 ? -8.945 43.708 -27.734 1.00 71.47 192 GLN A C 1
ATOM 1496 O O . GLN A 1 192 ? -8.879 44.224 -26.612 1.00 68.84 192 GLN A O 1
ATOM 1502 N N . ARG A 1 193 ? -8.968 44.436 -28.854 1.00 62.99 193 ARG A N 1
ATOM 1503 C CA . ARG A 1 193 ? -8.856 45.891 -28.796 1.00 68.21 193 ARG A CA 1
ATOM 1504 C C . ARG A 1 193 ? -10.066 46.516 -28.114 1.00 76.74 193 ARG A C 1
ATOM 1505 O O . ARG A 1 193 ? -9.921 47.417 -27.279 1.00 80.68 193 ARG A O 1
ATOM 1513 N N . ARG A 1 194 ? -11.269 46.060 -28.468 1.00 71.19 194 ARG A N 1
ATOM 1514 C CA . ARG A 1 194 ? -12.466 46.525 -27.779 1.00 70.16 194 ARG A CA 1
ATOM 1515 C C . ARG A 1 194 ? -12.452 46.114 -26.314 1.00 79.11 194 ARG A C 1
ATOM 1516 O O . ARG A 1 194 ? -12.993 46.826 -25.462 1.00 91.87 194 ARG A O 1
ATOM 1524 N N . LEU A 1 195 ? -11.847 44.964 -26.007 1.00 78.51 195 LEU A N 1
ATOM 1525 C CA . LEU A 1 195 ? -11.744 44.526 -24.621 1.00 75.05 195 LEU A CA 1
ATOM 1526 C C . LEU A 1 195 ? -10.790 45.408 -23.830 1.00 81.26 195 LEU A C 1
ATOM 1527 O O . LEU A 1 195 ? -10.999 45.632 -22.632 1.00 87.41 195 LEU A O 1
ATOM 1532 N N . ILE A 1 196 ? -9.753 45.935 -24.484 1.00 74.87 196 ILE A N 1
ATOM 1533 C CA . ILE A 1 196 ? -8.787 46.790 -23.804 1.00 74.14 196 ILE A CA 1
ATOM 1534 C C . ILE A 1 196 ? -9.394 48.131 -23.403 1.00 86.45 196 ILE A C 1
ATOM 1535 O O . ILE A 1 196 ? -8.799 48.860 -22.599 1.00 103.08 196 ILE A O 1
ATOM 1540 N N . ARG A 1 197 ? -10.583 48.455 -23.906 1.00 81.28 197 ARG A N 1
ATOM 1541 C CA . ARG A 1 197 ? -11.390 49.540 -23.347 1.00 84.82 197 ARG A CA 1
ATOM 1542 C C . ARG A 1 197 ? -12.838 49.415 -23.805 1.00 88.91 197 ARG A C 1
ATOM 1543 O O . ARG A 1 197 ? -13.741 49.196 -22.996 1.00 92.87 197 ARG A O 1
ATOM 1551 N N . GLU A 1 215 ? -0.313 32.635 -1.403 1.00 75.58 215 GLU A N 1
ATOM 1552 C CA . GLU A 1 215 ? -1.755 32.531 -1.585 1.00 62.83 215 GLU A CA 1
ATOM 1553 C C . GLU A 1 215 ? -2.132 32.823 -3.037 1.00 63.43 215 GLU A C 1
ATOM 1554 O O . GLU A 1 215 ? -1.295 33.261 -3.825 1.00 72.53 215 GLU A O 1
ATOM 1560 N N . GLU A 1 216 ? -3.398 32.595 -3.379 1.00 56.96 216 GLU A N 1
ATOM 1561 C CA . GLU A 1 216 ? -3.828 32.472 -4.773 1.00 61.63 216 GLU A CA 1
ATOM 1562 C C . GLU A 1 216 ? -4.223 33.836 -5.332 1.00 67.13 216 GLU A C 1
ATOM 1563 O O . GLU A 1 216 ? -5.309 34.347 -5.052 1.00 63.23 216 GLU A O 1
ATOM 1569 N N . SER A 1 217 ? -3.350 34.418 -6.153 1.00 68.98 217 SER A N 1
ATOM 1570 C CA . SER A 1 217 ? -3.648 35.671 -6.839 1.00 60.90 217 SER A CA 1
ATOM 1571 C C . SER A 1 217 ? -4.257 35.360 -8.203 1.00 62.09 217 SER A C 1
ATOM 1572 O O . SER A 1 217 ? -3.589 34.786 -9.070 1.00 62.59 217 SER A O 1
ATOM 1575 N N . GLN A 1 218 ? -5.521 35.742 -8.387 1.00 66.14 218 GLN A N 1
ATOM 1576 C CA . GLN A 1 218 ? -6.427 35.488 -9.501 1.00 58.13 218 GLN A CA 1
ATOM 1577 C C . GLN A 1 218 ? -6.469 36.671 -10.460 1.00 68.43 218 GLN A C 1
ATOM 1578 O O . GLN A 1 218 ? -6.495 37.826 -10.022 1.00 65.98 218 GLN A O 1
ATOM 1584 N N . PRO A 1 219 ? -6.479 36.414 -11.771 1.00 73.84 219 PRO A N 1
ATOM 1585 C CA . PRO A 1 219 ? -6.547 37.504 -12.760 1.00 72.12 219 PRO A CA 1
ATOM 1586 C C . PRO A 1 219 ? -7.981 37.879 -13.131 1.00 76.10 219 PRO A C 1
ATOM 1587 O O . PRO A 1 219 ? -8.389 37.825 -14.293 1.00 85.54 219 PRO A O 1
ATOM 1591 N N . ASP A 1 220 ? -8.761 38.275 -12.129 1.00 79.04 220 ASP A N 1
ATOM 1592 C CA . ASP A 1 220 ? -10.115 38.764 -12.375 1.00 87.20 220 ASP A CA 1
ATOM 1593 C C . ASP A 1 220 ? -10.274 40.201 -11.876 1.00 89.56 220 ASP A C 1
ATOM 1594 O O . ASP A 1 220 ? -10.924 41.025 -12.522 1.00 92.99 220 ASP A O 1
#